Protein AF-X1VVW1-F1 (afdb_monomer)

Radius of gyration: 23.42 Å; Cα contacts (8 Å, |Δi|>4): 228; chains: 1; bounding box: 53×40×72 Å

Sequence (221 aa):
GLKLINDAFGHKEGDKMLKSCGNVLKNCCRAEDIVARWGGDEFSILLPRTDEEVVLEIVSRIRKISSRTSGGKIPLSIAIGASTKSKSHQDFAKIIKKAEDDMYRHKLIEAKSIISSIISSLEKTLFEKSIKTEKHTARIKEMALKLGKSIKLSQNEIDELSLLATIHDIGKVAILDVILDKKENLGKKEWDIIKRHPEIGYRIAVSSKQLSSIAEYILTV

Secondary structure (DSSP, 8-state):
-HHHHHHHH-HHHHHHHHHHHHHHHHHTS-TTSEEEEEETTEEEEE-TT--HHHHHHHHHHHHHHHHH-BSSSSB-----------STTS-HHHHHHHHHHHHHHHHHHHHHHHHHHHHHHHHHHHHHHSS--HHHHHHHHHHHHHHHHHTT--HHHHHHHHHHHHHTTGGGGGS-HHHHT-SSPPPHHHHHHHTTHHHHHHHHHHTSTTTHHHHHHHTT-

pLDDT: mean 81.23, std 11.72, range [51.94, 97.12]

Solvent-accessible surface area (backbone atoms only — not comparable to full-atom values): 12420 Å² total; per-residue (Å²): 115,51,66,62,40,26,75,73,66,33,60,73,47,31,51,42,30,51,51,44,49,52,50,52,55,52,75,57,48,60,91,87,37,47,76,45,74,78,48,99,90,43,69,46,75,49,63,75,99,54,56,62,69,62,50,51,52,40,53,52,51,42,54,60,49,32,66,72,34,60,28,62,101,48,68,35,82,78,75,68,44,68,61,67,85,89,54,89,88,59,59,64,68,59,42,53,49,47,12,52,52,43,15,50,51,48,46,51,51,54,53,51,51,53,51,51,52,52,50,54,50,51,50,49,52,40,43,76,58,36,97,53,48,75,69,51,47,52,46,46,27,53,51,43,46,53,48,30,58,74,73,64,51,52,72,67,55,36,52,48,48,36,50,39,44,69,48,41,66,54,16,52,74,77,54,57,51,80,67,70,68,50,89,59,86,74,51,73,71,55,47,59,56,60,72,43,21,23,60,46,21,22,56,59,25,54,76,31,90,85,36,40,88,48,15,72,61,19,61,78,101

InterPro domains:
  IPR000160 GGDEF domain [PF00990] (2-108)
  IPR000160 GGDEF domain [PS50887] (1-120)
  IPR000160 GGDEF domain [SM00267] (1-117)
  IPR000160 GGDEF domain [TIGR00254] (3-108)
  IPR000160 GGDEF domain [cd01949] (1-107)
  IPR003607 HD/PDEase domain [cd00077] (133-205)
  IPR006674 HD domain [PF01966] (135-215)
  IPR029787 Nucleotide cyclase [SSF55073] (2-107)
  IPR037522 HD-GYP domain [PS51832] (111-221)
  IPR043128 Reverse transcriptase/Diguanylate cyclase domain [G3DSA:3.30.70.270] (1-111)
  IPR050469 Diguanylate cyclase Dgc-like, bacteria [PTHR45138] (2-107)

Mean predicted aligned error: 12.96 Å

Nearest PDB structures (foldseek):
  4wxw-assembly1_A  TM=8.739E-01  e=3.119E-04  Pseudomonas aeruginosa PAO1
  4me4-assembly1_B  TM=7.131E-01  e=4.040E-05  Persephonella marina EX-H1
  5llx-assembly1_B  TM=8.853E-01  e=5.268E-04  Idiomarina sp. A28L
  5llx-assembly1_A  TM=8.850E-01  e=9.881E-04  Idiomarina sp. A28L
  6et7-assembly1_B  TM=8.615E-01  e=1.426E-03  Idiomarina sp. A28L

Organism: NCBI:txid412755

Foldseek 3Di:
DLVVCCVPPNVVLSVLLLVLLQVLLVVLDDPPKDWDAPDDSDIDIDDPPDDPVVVVVSVVSSQVVQQVDDSDPRGGDDQWFAFDDPDPPDDPVVRVVRRVVRSVVSVVVVLVVVVVVVLVVLLVLCCVLAPDDPVNLVVQLVVQLVVCVVVVHDPVVNVLSSVCSSQLQSLCSPQDSCLRVDPDDHDPVSVVRSLCSLVSSLVVQCVDPVSVVCSVVSNVD

Structure (mmCIF, N/CA/C/O backbone):
data_AF-X1VVW1-F1
#
_entry.id   AF-X1VVW1-F1
#
loop_
_atom_site.group_PDB
_atom_site.id
_atom_site.type_symbol
_atom_site.label_atom_id
_atom_site.label_alt_id
_atom_site.label_comp_id
_atom_site.label_asym_id
_atom_site.label_entity_id
_atom_site.label_seq_id
_atom_site.pdbx_PDB_ins_code
_atom_site.Cartn_x
_atom_site.Cartn_y
_atom_site.Cartn_z
_atom_site.occupancy
_atom_site.B_iso_or_equiv
_atom_site.auth_seq_id
_atom_site.auth_comp_id
_atom_site.auth_asym_id
_atom_site.auth_atom_id
_atom_site.pdbx_PDB_model_num
ATOM 1 N N . GLY A 1 1 ? 3.845 9.354 -1.880 1.00 69.19 1 GLY A N 1
ATOM 2 C CA . GLY A 1 1 ? 4.461 9.674 -0.572 1.00 69.19 1 GLY A CA 1
ATOM 3 C C . GLY A 1 1 ? 5.018 11.084 -0.534 1.00 69.19 1 GLY A C 1
ATOM 4 O O . GLY A 1 1 ? 4.932 11.738 0.497 1.00 69.19 1 GLY A O 1
ATOM 5 N N . LEU A 1 2 ? 5.541 11.574 -1.661 1.00 79.56 2 LEU A N 1
ATOM 6 C CA . LEU A 1 2 ? 6.247 12.852 -1.750 1.00 79.56 2 LEU A CA 1
ATOM 7 C C . LEU A 1 2 ? 5.442 14.068 -1.272 1.00 79.56 2 LEU A C 1
ATOM 9 O O . LEU A 1 2 ? 5.999 14.915 -0.584 1.00 79.56 2 LEU A O 1
ATOM 13 N N . LYS A 1 3 ? 4.139 14.145 -1.581 1.00 73.25 3 LYS A N 1
ATOM 14 C CA . LYS A 1 3 ? 3.288 15.261 -1.132 1.00 73.25 3 LYS A CA 1
ATOM 15 C C . LYS A 1 3 ? 3.268 15.400 0.396 1.00 73.25 3 LYS A C 1
ATOM 17 O O . LYS A 1 3 ? 3.518 16.483 0.895 1.00 73.25 3 LYS A O 1
ATOM 22 N N . LEU A 1 4 ? 3.081 14.298 1.129 1.00 71.12 4 LEU A N 1
ATOM 23 C CA . LEU A 1 4 ? 3.085 14.307 2.599 1.00 71.12 4 LEU A CA 1
ATOM 24 C C . LEU A 1 4 ? 4.424 14.790 3.168 1.00 71.12 4 LEU A C 1
ATOM 26 O O . LEU A 1 4 ? 4.444 15.533 4.141 1.00 71.12 4 LEU A O 1
ATOM 30 N N . ILE A 1 5 ? 5.540 14.388 2.553 1.00 73.88 5 ILE A N 1
ATOM 31 C CA . ILE A 1 5 ? 6.878 14.837 2.960 1.00 73.88 5 ILE A CA 1
ATOM 32 C C . ILE A 1 5 ? 7.059 16.331 2.686 1.00 73.88 5 ILE A C 1
ATOM 34 O O . ILE A 1 5 ? 7.570 17.042 3.546 1.00 73.88 5 ILE A O 1
ATOM 38 N N . ASN A 1 6 ? 6.615 16.814 1.524 1.00 76.81 6 ASN A N 1
ATOM 39 C CA . ASN A 1 6 ? 6.672 18.234 1.185 1.00 76.81 6 ASN A CA 1
ATOM 40 C C . ASN A 1 6 ? 5.822 19.074 2.141 1.00 76.81 6 ASN A C 1
ATOM 42 O O . ASN A 1 6 ? 6.293 20.104 2.613 1.00 76.81 6 ASN A O 1
ATOM 46 N N . ASP A 1 7 ? 4.613 18.613 2.454 1.00 68.62 7 ASP A N 1
ATOM 47 C CA . ASP A 1 7 ? 3.686 19.318 3.337 1.00 68.62 7 ASP A CA 1
ATOM 48 C C . ASP A 1 7 ? 4.205 19.333 4.792 1.00 68.62 7 ASP A C 1
ATOM 50 O O . ASP A 1 7 ? 4.061 20.335 5.487 1.00 68.62 7 ASP A O 1
ATOM 54 N N . ALA A 1 8 ? 4.852 18.252 5.252 1.00 69.25 8 ALA A N 1
ATOM 55 C CA . ALA A 1 8 ? 5.335 18.120 6.632 1.00 69.25 8 ALA A CA 1
ATOM 56 C C . ALA A 1 8 ? 6.743 18.693 6.881 1.00 69.25 8 ALA A C 1
ATOM 58 O O . ALA A 1 8 ? 7.021 19.204 7.965 1.00 69.25 8 ALA A O 1
ATOM 59 N N . PHE A 1 9 ? 7.654 18.584 5.910 1.00 75.81 9 PHE A N 1
ATOM 60 C CA . PHE A 1 9 ? 9.077 18.914 6.079 1.00 75.81 9 PHE A CA 1
ATOM 61 C C . PHE A 1 9 ? 9.619 19.883 5.018 1.00 75.81 9 PHE A C 1
ATOM 63 O O . PHE A 1 9 ? 10.797 20.248 5.052 1.00 75.81 9 PHE A O 1
ATOM 70 N N . GLY A 1 10 ? 8.768 20.327 4.094 1.00 82.00 10 GLY A N 1
ATOM 71 C CA . GLY A 1 10 ? 9.118 21.242 3.016 1.00 82.00 10 GLY A CA 1
ATOM 72 C C . GLY A 1 10 ? 9.725 20.551 1.792 1.00 82.00 10 GLY A C 1
ATOM 73 O O . GLY A 1 10 ? 10.291 19.458 1.854 1.00 82.00 10 GLY A O 1
ATOM 74 N N . HIS A 1 11 ? 9.665 21.245 0.654 1.00 88.25 11 HIS A N 1
ATOM 75 C CA . HIS A 1 11 ? 10.130 20.736 -0.643 1.00 88.25 11 HIS A CA 1
ATOM 76 C C . HIS A 1 11 ? 11.604 20.309 -0.665 1.00 88.25 11 HIS A C 1
ATOM 78 O O . HIS A 1 11 ? 11.955 19.358 -1.357 1.00 88.25 11 HIS A O 1
ATOM 84 N N . LYS A 1 12 ? 12.469 20.948 0.136 1.00 86.31 12 LYS A N 1
ATOM 85 C CA . LYS A 1 12 ? 13.891 20.576 0.232 1.00 86.31 12 LYS A CA 1
ATOM 86 C C . LYS A 1 12 ? 14.088 19.136 0.715 1.00 86.31 12 LYS A C 1
ATOM 88 O O . LYS A 1 12 ? 15.009 18.465 0.254 1.00 86.31 12 LYS A O 1
ATOM 93 N N . GLU A 1 13 ? 13.252 18.660 1.638 1.00 83.00 13 GLU A N 1
ATOM 94 C CA . GLU A 1 13 ? 13.320 17.276 2.118 1.00 83.00 13 GLU A CA 1
ATOM 95 C C . GLU A 1 13 ? 12.716 16.301 1.102 1.00 83.00 13 GLU A C 1
ATOM 97 O O . GLU A 1 13 ? 13.271 15.223 0.888 1.00 83.00 13 GLU A O 1
ATOM 102 N N . GLY A 1 14 ? 11.658 16.702 0.390 1.00 85.81 14 GLY A N 1
ATOM 103 C CA . GLY A 1 14 ? 11.150 15.932 -0.748 1.00 85.81 14 GLY A CA 1
ATOM 104 C C . GLY A 1 14 ? 12.200 15.729 -1.842 1.00 85.81 14 GLY A C 1
ATOM 105 O O . GLY A 1 14 ? 12.381 14.613 -2.329 1.00 85.81 14 GLY A O 1
ATOM 106 N N . ASP A 1 15 ? 12.962 16.773 -2.172 1.00 91.12 15 ASP A N 1
ATOM 107 C CA . ASP A 1 15 ? 14.052 16.696 -3.148 1.00 91.12 15 ASP A CA 1
ATOM 108 C C . ASP A 1 15 ? 15.172 15.752 -2.698 1.00 91.12 15 ASP A C 1
ATOM 110 O O . ASP A 1 15 ? 15.710 14.996 -3.511 1.00 91.12 15 ASP A O 1
ATOM 114 N N . LYS A 1 16 ? 15.524 15.761 -1.405 1.00 88.62 16 LYS A N 1
ATOM 115 C CA . LYS A 1 16 ? 16.491 14.803 -0.842 1.00 88.62 16 LYS A CA 1
ATOM 116 C C . LYS A 1 16 ? 15.985 13.371 -0.973 1.00 88.62 16 LYS A C 1
ATOM 118 O O . LYS A 1 16 ? 16.734 12.518 -1.443 1.00 88.62 16 LYS A O 1
ATOM 123 N N . MET A 1 17 ? 14.716 13.123 -0.647 1.00 87.88 17 MET A N 1
ATOM 124 C CA . MET A 1 17 ? 14.103 11.801 -0.788 1.00 87.88 17 MET A CA 1
ATOM 125 C C . MET A 1 17 ? 14.153 11.309 -2.242 1.00 87.88 17 MET A C 1
ATOM 127 O O . MET A 1 17 ? 14.531 10.165 -2.495 1.00 87.88 17 MET A O 1
ATOM 131 N N . LEU A 1 18 ? 13.822 12.176 -3.205 1.00 92.50 18 LEU A N 1
ATOM 132 C CA . LEU A 1 18 ? 13.853 11.851 -4.634 1.00 92.50 18 LEU A CA 1
ATOM 133 C C . LEU A 1 18 ? 15.269 11.558 -5.136 1.00 92.50 18 LEU A C 1
ATOM 135 O O . LEU A 1 18 ? 15.460 10.602 -5.887 1.00 92.50 18 LEU A O 1
ATOM 139 N N . LYS A 1 19 ? 16.265 12.342 -4.705 1.00 92.88 19 LYS A N 1
ATOM 140 C CA . LYS A 1 19 ? 17.680 12.098 -5.026 1.00 92.88 19 LYS A CA 1
ATOM 141 C C . LYS A 1 19 ? 18.161 10.771 -4.450 1.00 92.88 19 LYS A C 1
ATOM 143 O O . LYS A 1 19 ? 18.797 10.000 -5.163 1.00 92.88 19 LYS A O 1
ATOM 148 N N . SER A 1 20 ? 17.821 10.476 -3.196 1.00 91.62 20 SER A N 1
ATOM 149 C CA . SER A 1 20 ? 18.145 9.193 -2.571 1.00 91.62 20 SER A CA 1
ATOM 150 C C . SER A 1 20 ? 17.494 8.030 -3.315 1.00 91.62 20 SER A C 1
ATOM 152 O O . SER A 1 20 ? 18.176 7.053 -3.604 1.00 91.62 20 SER A O 1
ATOM 154 N N . CYS A 1 21 ? 16.221 8.157 -3.704 1.00 93.19 21 CYS A N 1
ATOM 155 C CA . CYS A 1 21 ? 15.543 7.162 -4.533 1.00 93.19 21 CYS A CA 1
ATOM 156 C C . CYS A 1 21 ? 16.281 6.939 -5.858 1.00 93.19 21 CYS A C 1
ATOM 158 O O . CYS A 1 21 ? 16.697 5.819 -6.141 1.00 93.19 21 CYS A O 1
ATOM 160 N N . GLY A 1 22 ? 16.548 8.006 -6.618 1.00 94.56 22 GLY A N 1
ATOM 161 C CA . GLY A 1 22 ? 17.272 7.913 -7.888 1.00 94.56 22 GLY A CA 1
ATOM 162 C C . GLY A 1 22 ? 18.651 7.258 -7.748 1.00 94.56 22 GLY A C 1
ATOM 163 O O . GLY A 1 22 ? 19.008 6.408 -8.561 1.00 94.56 22 GLY A O 1
ATOM 164 N N . ASN A 1 23 ? 19.397 7.585 -6.689 1.00 93.94 23 ASN A N 1
ATOM 165 C CA . ASN A 1 23 ? 20.694 6.970 -6.400 1.00 93.94 23 ASN A CA 1
ATOM 166 C C . ASN A 1 23 ? 20.573 5.475 -6.080 1.00 93.94 23 ASN A C 1
ATOM 168 O O . ASN A 1 23 ? 21.365 4.682 -6.582 1.00 93.94 23 ASN A O 1
ATOM 172 N N . VAL A 1 24 ? 19.580 5.078 -5.276 1.00 94.12 24 VAL A N 1
ATOM 173 C CA . VAL A 1 24 ? 19.318 3.663 -4.975 1.00 94.12 24 VAL A CA 1
ATOM 174 C C . VAL A 1 24 ? 19.010 2.901 -6.259 1.00 94.12 24 VAL A C 1
ATOM 176 O O . VAL A 1 24 ? 19.644 1.879 -6.511 1.00 94.12 24 VAL A O 1
ATOM 179 N N . LEU A 1 25 ? 18.096 3.410 -7.092 1.00 95.81 25 LEU A N 1
ATOM 180 C CA . LEU A 1 25 ? 17.727 2.752 -8.346 1.00 95.81 25 LEU A CA 1
ATOM 181 C C . LEU A 1 25 ? 18.934 2.632 -9.283 1.00 95.81 25 LEU A C 1
ATOM 183 O O . LEU A 1 25 ? 19.212 1.542 -9.774 1.00 95.81 25 LEU A O 1
ATOM 187 N N . LYS A 1 26 ? 19.704 3.713 -9.459 1.00 95.31 26 LYS A N 1
ATOM 188 C CA . LYS A 1 26 ? 20.898 3.726 -10.314 1.00 95.31 26 LYS A CA 1
ATOM 189 C C . LYS A 1 26 ? 21.965 2.733 -9.847 1.00 95.31 26 LYS A C 1
ATOM 191 O O . LYS A 1 26 ? 22.502 2.000 -10.664 1.00 95.31 26 LYS A O 1
ATOM 196 N N . ASN A 1 27 ? 22.231 2.658 -8.543 1.00 94.44 27 ASN A N 1
ATOM 197 C CA . ASN A 1 27 ? 23.214 1.724 -7.979 1.00 94.44 27 ASN A CA 1
ATOM 198 C C . ASN A 1 27 ? 22.758 0.256 -8.042 1.00 94.44 27 ASN A C 1
ATOM 200 O O . ASN A 1 27 ? 23.576 -0.654 -7.920 1.00 94.44 27 ASN A O 1
ATOM 204 N N . CYS A 1 28 ? 21.455 0.015 -8.205 1.00 94.94 28 CYS A N 1
ATOM 205 C CA . CYS A 1 28 ? 20.886 -1.319 -8.382 1.00 94.94 28 CYS A CA 1
ATOM 206 C C . CYS A 1 28 ?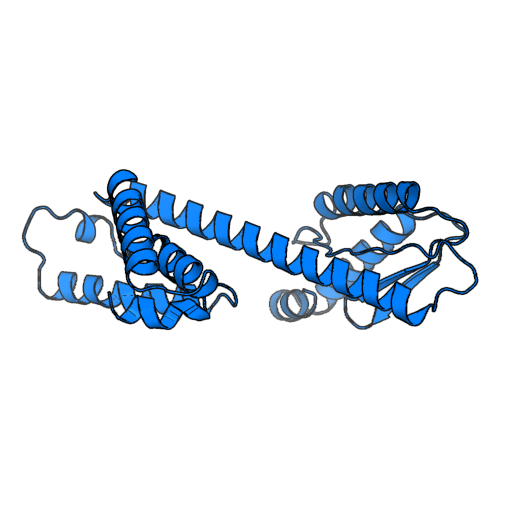 20.798 -1.751 -9.849 1.00 94.94 28 CYS A C 1
ATOM 208 O O . CYS A 1 28 ? 20.332 -2.862 -10.096 1.00 94.94 28 CYS A O 1
ATOM 210 N N . CYS A 1 29 ? 21.197 -0.912 -10.802 1.00 94.94 29 CYS A N 1
ATOM 211 C CA . CYS A 1 29 ? 21.112 -1.198 -12.231 1.00 94.94 29 CYS A CA 1
ATOM 212 C C . CYS A 1 29 ? 22.509 -1.203 -12.868 1.00 94.94 29 CYS A C 1
ATOM 214 O O . CYS A 1 29 ? 23.475 -0.696 -12.294 1.00 94.94 29 CYS A O 1
ATOM 216 N N . ARG A 1 30 ? 22.624 -1.826 -14.040 1.00 94.94 30 ARG A N 1
ATOM 217 C CA . ARG A 1 30 ? 23.838 -1.851 -14.861 1.00 94.94 30 ARG A CA 1
ATOM 218 C C . ARG A 1 30 ? 23.969 -0.551 -15.658 1.00 94.94 30 ARG A C 1
ATOM 220 O O . ARG A 1 30 ? 23.065 0.281 -15.668 1.00 94.94 30 ARG A O 1
ATOM 227 N N . ALA A 1 31 ? 25.105 -0.358 -16.325 1.00 91.19 31 ALA A N 1
ATOM 228 C CA . ALA A 1 31 ? 25.361 0.864 -17.090 1.00 91.19 31 ALA A CA 1
ATOM 229 C C . ALA A 1 31 ? 24.469 0.980 -18.340 1.00 91.19 31 ALA A C 1
ATOM 231 O O . ALA A 1 31 ? 24.150 2.087 -18.766 1.00 91.19 31 ALA A O 1
ATOM 232 N N . GLU A 1 32 ? 24.074 -0.155 -18.917 1.00 93.94 32 GLU A N 1
ATOM 233 C CA . GLU A 1 32 ? 23.194 -0.263 -20.082 1.00 93.94 32 GLU A CA 1
ATOM 234 C C . GLU A 1 32 ? 21.695 -0.149 -19.755 1.00 93.94 32 GLU A C 1
ATOM 236 O O . GLU A 1 32 ? 20.877 0.004 -20.666 1.00 93.94 32 GLU A O 1
ATOM 241 N N . ASP A 1 33 ? 21.337 -0.219 -18.472 1.00 96.12 33 ASP A N 1
ATOM 242 C CA . ASP A 1 33 ? 19.961 -0.102 -18.005 1.00 96.12 33 ASP A CA 1
ATOM 243 C C . ASP A 1 33 ? 19.524 1.366 -17.976 1.00 96.12 33 ASP A C 1
ATOM 245 O O . ASP A 1 33 ? 20.295 2.275 -17.660 1.00 96.12 33 ASP A O 1
ATOM 249 N N . ILE A 1 34 ? 18.245 1.611 -18.261 1.00 96.25 34 ILE A N 1
ATOM 250 C CA . ILE A 1 34 ? 17.698 2.967 -18.305 1.00 96.25 34 ILE A CA 1
AT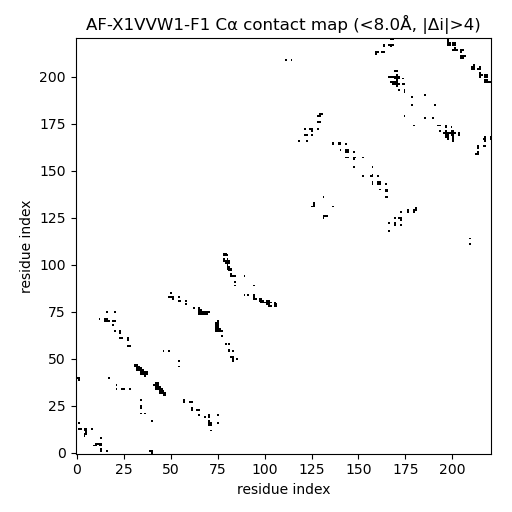OM 251 C C . ILE A 1 34 ? 16.846 3.190 -17.065 1.00 96.25 34 ILE A C 1
ATOM 253 O O . ILE A 1 34 ? 15.761 2.629 -16.938 1.00 96.25 34 ILE A O 1
ATOM 257 N N . VAL A 1 35 ? 17.323 4.056 -16.174 1.00 97.12 35 VAL A N 1
ATOM 258 C CA . VAL A 1 35 ? 16.576 4.532 -15.004 1.00 97.12 35 VAL A CA 1
ATOM 259 C C . VAL A 1 35 ? 16.065 5.939 -15.292 1.00 97.12 35 VAL A C 1
ATOM 261 O O . VAL A 1 35 ? 16.856 6.861 -15.494 1.00 97.12 35 VAL A O 1
ATOM 264 N N . ALA A 1 36 ? 14.747 6.119 -15.287 1.00 96.19 36 ALA A N 1
ATOM 265 C CA . ALA A 1 36 ? 14.097 7.394 -15.563 1.00 96.19 36 ALA A CA 1
ATOM 266 C C . ALA A 1 36 ? 13.139 7.786 -14.433 1.00 96.19 36 ALA A C 1
ATOM 268 O O . ALA A 1 36 ? 12.488 6.939 -13.823 1.00 96.19 36 ALA A O 1
ATOM 269 N N . ARG A 1 37 ? 13.021 9.091 -14.175 1.00 96.12 37 ARG A N 1
ATOM 270 C CA . ARG A 1 37 ? 11.925 9.647 -13.374 1.00 96.12 37 ARG A CA 1
ATOM 271 C C . ARG A 1 37 ? 10.800 10.013 -14.332 1.00 96.12 37 ARG A C 1
ATOM 273 O O . ARG A 1 37 ? 10.973 10.922 -15.139 1.00 96.12 37 ARG A O 1
ATOM 280 N N . TRP A 1 38 ? 9.683 9.301 -14.246 1.00 90.94 38 TRP A N 1
ATOM 281 C CA . TRP A 1 38 ? 8.556 9.475 -15.161 1.00 90.94 38 TRP A CA 1
ATOM 282 C C . TRP A 1 38 ? 7.756 10.743 -14.839 1.00 90.94 38 TRP A C 1
ATOM 284 O O . TRP A 1 38 ? 7.389 11.503 -15.729 1.00 90.94 38 TRP A O 1
ATOM 294 N N . GLY A 1 39 ? 7.563 11.032 -13.551 1.00 89.50 39 GLY A N 1
ATOM 295 C CA . GLY A 1 39 ? 6.875 12.234 -13.086 1.00 89.50 39 GLY A CA 1
ATOM 296 C C . GLY A 1 39 ? 6.662 12.194 -11.578 1.00 89.50 39 GLY A C 1
ATOM 297 O O . GLY A 1 39 ? 6.640 11.122 -10.994 1.00 89.50 39 GLY A O 1
ATOM 298 N N . GLY A 1 40 ? 6.544 13.346 -10.908 1.00 90.69 40 GLY A N 1
ATOM 299 C CA . GLY A 1 40 ? 6.239 13.377 -9.468 1.00 90.69 40 GLY A CA 1
ATOM 300 C C . GLY A 1 40 ? 7.179 12.496 -8.628 1.00 90.69 40 GLY A C 1
ATOM 301 O O . GLY A 1 40 ? 8.384 12.751 -8.592 1.00 90.69 40 GLY A O 1
ATOM 302 N N . ASP A 1 41 ? 6.639 11.479 -7.955 1.00 91.00 41 ASP A N 1
ATOM 303 C CA . ASP A 1 41 ? 7.385 10.450 -7.212 1.00 91.00 41 ASP A CA 1
ATOM 304 C C . ASP A 1 41 ? 7.496 9.090 -7.927 1.00 91.00 41 ASP A C 1
ATOM 306 O O . ASP A 1 41 ? 7.847 8.091 -7.303 1.00 91.00 41 ASP A O 1
ATOM 310 N N . GLU A 1 42 ? 7.249 9.062 -9.235 1.00 93.50 42 GLU A N 1
ATOM 311 C CA . GLU A 1 42 ? 7.240 7.873 -10.085 1.00 93.50 42 GLU A CA 1
ATOM 312 C C . GLU A 1 42 ? 8.557 7.715 -10.853 1.00 93.50 42 GLU A C 1
ATOM 314 O O . GLU A 1 42 ? 9.098 8.659 -11.444 1.00 93.50 42 GLU A O 1
ATOM 319 N N . PHE A 1 43 ? 9.059 6.482 -10.865 1.00 95.94 43 PHE A N 1
ATOM 320 C CA . PHE A 1 43 ? 10.278 6.083 -11.557 1.00 95.94 43 PHE A CA 1
ATOM 321 C C . PHE A 1 43 ? 10.009 4.844 -12.407 1.00 95.94 43 PHE A C 1
ATOM 323 O O . PHE A 1 43 ? 9.194 3.996 -12.047 1.00 95.94 43 PHE A O 1
ATOM 330 N N . SER A 1 44 ? 10.734 4.726 -13.513 1.00 96.06 44 SER A N 1
ATOM 331 C CA . SER A 1 44 ? 10.678 3.583 -14.418 1.00 96.06 44 SER A CA 1
ATOM 332 C C . SER A 1 44 ? 12.087 3.074 -14.682 1.00 96.06 44 SER A C 1
ATOM 334 O O . SER A 1 44 ? 13.027 3.862 -14.809 1.00 96.06 44 SER A O 1
ATOM 336 N N . ILE A 1 45 ? 12.226 1.753 -14.768 1.00 97.12 45 ILE A N 1
ATOM 337 C CA . ILE A 1 45 ? 13.484 1.093 -15.108 1.00 97.12 45 ILE A CA 1
ATOM 338 C C . ILE A 1 45 ? 13.224 0.202 -16.316 1.00 97.12 45 ILE A C 1
ATOM 340 O O . ILE A 1 45 ? 12.355 -0.668 -16.267 1.00 97.12 45 ILE A O 1
ATOM 344 N N . LEU A 1 46 ? 13.968 0.425 -17.394 1.00 96.38 46 LEU A N 1
ATOM 345 C CA . LEU A 1 46 ? 13.998 -0.465 -18.546 1.00 96.38 46 LEU A CA 1
ATOM 346 C C . LEU A 1 46 ? 15.301 -1.260 -18.502 1.00 96.38 46 LEU A C 1
ATOM 348 O O . LEU A 1 46 ? 16.378 -0.670 -18.458 1.00 96.38 46 LEU A O 1
ATOM 352 N N . LEU A 1 47 ? 15.169 -2.586 -18.526 1.00 96.56 47 LEU A N 1
ATOM 353 C CA . LEU A 1 47 ? 16.262 -3.551 -18.420 1.00 96.56 47 LEU A CA 1
ATOM 354 C C . LEU A 1 47 ? 16.388 -4.308 -19.754 1.00 96.56 47 LEU A C 1
ATOM 356 O O . LEU A 1 47 ? 15.680 -5.299 -19.973 1.00 96.56 47 LEU A O 1
ATOM 360 N N . PRO A 1 48 ? 17.203 -3.830 -20.713 1.00 94.31 48 PRO A N 1
ATOM 361 C CA . PRO A 1 48 ? 17.366 -4.503 -21.995 1.00 94.31 48 PRO A CA 1
ATOM 362 C C . PRO A 1 48 ? 17.955 -5.904 -21.809 1.00 94.31 48 PRO A C 1
ATOM 364 O O . PRO A 1 48 ? 18.800 -6.121 -20.947 1.00 94.31 48 PRO A O 1
ATOM 367 N N . ARG A 1 49 ? 17.547 -6.859 -22.656 1.00 93.75 49 ARG A N 1
ATOM 368 C CA . ARG A 1 49 ? 18.115 -8.227 -22.694 1.00 93.75 49 ARG A CA 1
ATOM 369 C C . ARG A 1 49 ? 18.159 -8.915 -21.319 1.00 93.75 49 ARG A C 1
ATOM 371 O O . ARG A 1 49 ? 19.104 -9.637 -21.018 1.00 93.75 49 ARG A O 1
ATOM 378 N N . THR A 1 50 ? 17.144 -8.668 -20.500 1.00 94.75 50 THR A N 1
ATOM 379 C CA . THR A 1 50 ? 17.047 -9.190 -19.137 1.00 94.75 50 THR A CA 1
ATOM 380 C C . THR A 1 50 ? 15.812 -10.080 -19.030 1.00 94.75 50 THR A C 1
ATOM 382 O O . THR A 1 50 ? 14.739 -9.719 -19.520 1.00 94.75 50 THR A O 1
ATOM 385 N N . ASP A 1 51 ? 15.977 -11.261 -18.441 1.00 93.94 51 ASP A N 1
ATOM 386 C CA . ASP A 1 51 ? 14.894 -12.211 -18.195 1.00 93.94 51 ASP A CA 1
ATOM 387 C C . ASP A 1 51 ? 14.164 -11.924 -16.872 1.00 93.94 51 ASP A C 1
ATOM 389 O O . ASP A 1 51 ? 14.493 -11.005 -16.125 1.00 93.94 51 ASP A O 1
ATOM 393 N N . GLU A 1 52 ? 13.107 -12.685 -16.603 1.00 93.19 52 GLU A N 1
ATOM 394 C CA . GLU A 1 52 ? 12.272 -12.499 -15.416 1.00 93.19 52 GLU A CA 1
ATOM 395 C C . GLU A 1 52 ? 13.002 -12.822 -14.103 1.00 93.19 52 GLU A C 1
ATOM 397 O O . GLU A 1 52 ? 12.786 -12.128 -13.111 1.00 93.19 52 GLU A O 1
ATOM 402 N N . GLU A 1 53 ? 13.903 -13.805 -14.091 1.00 93.31 53 GLU A N 1
ATOM 403 C CA . GLU A 1 53 ? 14.654 -14.184 -12.888 1.00 93.31 53 GLU A CA 1
ATOM 404 C C . GLU A 1 53 ? 15.576 -13.046 -12.440 1.00 93.31 53 GLU A C 1
ATOM 406 O O . GLU A 1 53 ? 15.511 -12.599 -11.291 1.00 93.31 53 GLU A O 1
ATOM 411 N N . VAL A 1 54 ? 16.348 -12.481 -13.372 1.00 93.69 54 VAL A N 1
ATOM 412 C CA . VAL A 1 54 ? 17.238 -11.349 -13.088 1.00 93.69 54 VAL A CA 1
ATOM 413 C C . VAL A 1 54 ? 16.441 -10.096 -12.707 1.00 93.69 54 VAL A C 1
ATOM 415 O O . VAL A 1 54 ? 16.857 -9.335 -11.829 1.00 93.69 54 VAL A O 1
ATOM 418 N N . VAL A 1 55 ? 15.266 -9.877 -13.310 1.00 94.62 55 VAL A N 1
ATOM 419 C CA . VAL A 1 55 ? 14.360 -8.786 -12.908 1.00 94.62 55 VAL A CA 1
ATOM 420 C C . VAL A 1 55 ? 13.956 -8.929 -11.437 1.00 94.62 55 VAL A C 1
ATOM 422 O O . VAL A 1 55 ? 14.027 -7.951 -10.688 1.00 94.62 55 VAL A O 1
ATOM 425 N N . LEU A 1 56 ? 13.574 -10.129 -10.991 1.00 92.50 56 LEU A N 1
ATOM 426 C CA . LEU A 1 56 ? 13.188 -10.378 -9.598 1.00 92.50 56 LEU A CA 1
ATOM 427 C C . LEU A 1 56 ? 14.356 -10.164 -8.625 1.00 92.50 56 LEU A C 1
ATOM 429 O O . LEU A 1 56 ? 14.159 -9.591 -7.547 1.00 92.50 56 LEU A O 1
ATOM 433 N N . GLU A 1 57 ? 15.578 -10.544 -9.005 1.00 94.25 57 GLU A N 1
ATOM 434 C CA . GLU A 1 57 ? 16.784 -10.261 -8.218 1.00 94.25 57 GLU A CA 1
ATOM 435 C C . GLU A 1 57 ? 17.031 -8.756 -8.059 1.00 94.25 57 GLU A C 1
ATOM 437 O O . GLU A 1 57 ? 17.293 -8.276 -6.949 1.00 94.25 57 GLU A O 1
ATOM 442 N N . ILE A 1 58 ? 16.899 -7.989 -9.147 1.00 94.94 58 ILE A N 1
ATOM 443 C CA . ILE A 1 58 ? 17.042 -6.528 -9.127 1.00 94.94 58 ILE A CA 1
ATOM 444 C C . ILE A 1 58 ? 15.973 -5.904 -8.225 1.00 94.94 58 ILE A C 1
ATOM 446 O O . ILE A 1 58 ? 16.305 -5.081 -7.369 1.00 94.94 58 ILE A O 1
ATOM 450 N N . VAL A 1 59 ? 14.710 -6.326 -8.346 1.00 93.44 59 VAL A N 1
ATOM 451 C CA . VAL A 1 59 ? 13.610 -5.849 -7.489 1.00 93.44 59 VAL A CA 1
ATOM 452 C C . VAL A 1 59 ? 13.891 -6.148 -6.013 1.00 93.44 59 VAL A C 1
ATOM 454 O O . VAL A 1 59 ? 13.754 -5.261 -5.165 1.00 93.44 59 VAL A O 1
ATOM 457 N N . SER A 1 60 ? 14.330 -7.368 -5.692 1.00 91.38 60 SER A N 1
ATOM 458 C CA . SER A 1 60 ? 14.692 -7.773 -4.327 1.00 91.38 60 SER A CA 1
ATOM 459 C C . SER A 1 60 ? 15.836 -6.921 -3.765 1.00 91.38 60 SER A C 1
ATOM 461 O O . SER A 1 60 ? 15.762 -6.411 -2.640 1.00 91.38 60 SER A O 1
ATOM 463 N N . ARG A 1 61 ? 16.868 -6.674 -4.581 1.00 93.75 61 ARG A N 1
ATOM 464 C CA . ARG A 1 61 ? 17.990 -5.797 -4.234 1.00 93.75 61 ARG A CA 1
ATOM 465 C C . ARG A 1 61 ? 17.532 -4.366 -3.954 1.00 93.75 61 ARG A C 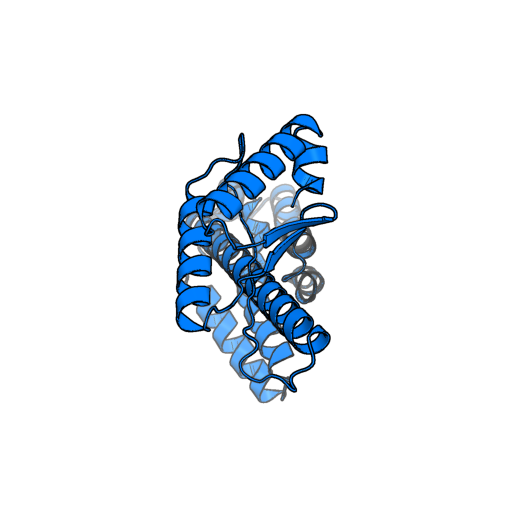1
ATOM 467 O O . ARG A 1 61 ? 17.936 -3.810 -2.930 1.00 93.75 61 ARG A O 1
ATOM 474 N N . ILE A 1 62 ? 16.668 -3.795 -4.797 1.00 93.62 62 ILE A N 1
ATOM 475 C CA . ILE A 1 62 ? 16.128 -2.444 -4.590 1.00 93.62 62 ILE A CA 1
ATOM 476 C C . ILE A 1 62 ? 15.375 -2.377 -3.257 1.00 93.62 62 ILE A C 1
ATOM 478 O O . ILE A 1 62 ? 15.679 -1.500 -2.451 1.00 93.62 62 ILE A O 1
ATOM 482 N N . ARG A 1 63 ? 14.470 -3.326 -2.971 1.00 89.12 63 ARG A N 1
ATOM 483 C CA . ARG A 1 63 ? 13.710 -3.367 -1.701 1.00 89.12 63 ARG A CA 1
ATOM 484 C C . ARG A 1 63 ? 14.626 -3.445 -0.473 1.00 89.12 63 ARG A C 1
ATOM 486 O O . ARG A 1 63 ? 14.408 -2.769 0.538 1.00 89.12 63 ARG A O 1
ATOM 493 N N . LYS A 1 64 ? 15.685 -4.255 -0.550 1.00 88.56 64 LYS A N 1
ATOM 494 C CA . LYS A 1 64 ? 16.663 -4.409 0.537 1.00 88.56 64 LYS A CA 1
ATOM 495 C C . LYS A 1 64 ? 17.470 -3.134 0.785 1.00 88.56 64 LYS A C 1
ATOM 497 O O . LYS A 1 64 ? 17.771 -2.821 1.934 1.00 88.56 64 LYS A O 1
ATOM 502 N N . ILE A 1 65 ? 17.848 -2.412 -0.268 1.00 89.75 65 ILE A N 1
ATOM 503 C CA . ILE A 1 65 ? 18.631 -1.179 -0.132 1.00 89.75 65 ILE A CA 1
ATOM 504 C C . ILE A 1 65 ? 17.728 -0.017 0.283 1.00 89.75 65 ILE A C 1
ATOM 506 O O . ILE A 1 65 ? 18.103 0.736 1.179 1.00 89.75 65 ILE A O 1
ATOM 510 N N . SER A 1 66 ? 16.526 0.105 -0.288 1.00 87.62 66 SER A N 1
ATOM 511 C CA . SER A 1 66 ? 15.588 1.180 0.050 1.00 87.62 66 SER A CA 1
ATOM 512 C C . SER A 1 66 ? 15.188 1.140 1.526 1.00 87.62 66 SER A C 1
ATOM 514 O O . SER A 1 66 ? 15.294 2.155 2.203 1.00 87.62 66 SER A O 1
ATOM 516 N N . SER A 1 67 ? 14.863 -0.042 2.064 1.00 80.50 67 SER A N 1
ATOM 517 C CA . SER A 1 67 ? 14.513 -0.217 3.487 1.00 80.50 67 SER A CA 1
ATOM 518 C C . SER A 1 67 ? 15.622 0.192 4.465 1.00 80.50 67 SER A C 1
ATOM 520 O O . SER A 1 67 ? 15.332 0.565 5.599 1.00 80.50 67 SER A O 1
ATOM 522 N N . ARG A 1 68 ? 16.889 0.147 4.036 1.00 80.75 68 ARG A N 1
ATOM 523 C CA . ARG A 1 68 ? 18.060 0.565 4.830 1.00 80.75 68 ARG A CA 1
ATOM 524 C C . ARG A 1 68 ? 18.491 2.004 4.559 1.00 80.75 68 ARG A C 1
ATOM 526 O O . ARG A 1 68 ? 19.337 2.531 5.274 1.00 80.75 68 ARG A O 1
ATOM 533 N N . THR A 1 69 ? 17.950 2.621 3.514 1.00 77.75 69 THR A N 1
ATOM 534 C CA . THR A 1 69 ? 18.318 3.968 3.090 1.00 77.75 69 THR A CA 1
ATOM 535 C C . THR A 1 69 ? 17.357 4.965 3.714 1.00 77.75 69 THR A C 1
ATOM 537 O O . THR A 1 69 ? 16.182 5.043 3.355 1.00 77.75 69 THR A O 1
ATOM 540 N N . SER A 1 70 ? 17.863 5.781 4.631 1.00 65.56 70 SER A N 1
ATOM 541 C CA . SER A 1 70 ? 17.142 6.951 5.123 1.00 65.56 70 SER A CA 1
ATOM 542 C C . SER A 1 70 ? 17.176 8.025 4.035 1.00 65.56 70 SER A C 1
ATOM 544 O O . SER A 1 70 ? 18.236 8.560 3.716 1.00 65.56 70 SER A O 1
ATOM 546 N N . GLY A 1 71 ? 16.027 8.379 3.455 1.00 57.53 71 GLY A N 1
ATOM 547 C CA . GLY A 1 71 ? 15.922 9.478 2.482 1.00 57.53 71 GLY A CA 1
ATOM 548 C C . GLY A 1 71 ? 16.032 10.876 3.111 1.00 57.53 71 GLY A C 1
ATOM 549 O O . GLY A 1 71 ? 15.699 11.862 2.462 1.00 57.53 71 GLY A O 1
ATOM 550 N N . GLY A 1 72 ? 16.437 10.951 4.383 1.00 59.06 72 GLY A N 1
ATOM 551 C CA . GLY A 1 72 ? 16.292 12.090 5.284 1.00 59.06 72 GLY A CA 1
ATOM 552 C C . GLY A 1 72 ? 15.871 11.589 6.667 1.00 59.06 72 GLY A C 1
ATOM 553 O O . GLY A 1 72 ? 16.393 10.587 7.153 1.00 59.06 72 GLY A O 1
ATOM 554 N N . LYS A 1 73 ? 14.886 12.248 7.285 1.00 57.56 73 LYS A N 1
ATOM 555 C CA . LYS A 1 73 ? 14.327 11.856 8.596 1.00 57.56 73 LYS A CA 1
ATOM 556 C C . LYS A 1 73 ? 13.422 10.614 8.556 1.00 57.56 73 LYS A C 1
ATOM 558 O O . LYS A 1 73 ? 13.021 10.132 9.609 1.00 57.56 73 LYS A O 1
ATOM 563 N N . ILE A 1 74 ? 13.075 10.121 7.364 1.00 64.94 74 ILE A N 1
ATOM 564 C CA . ILE A 1 74 ? 12.127 9.017 7.156 1.00 64.94 74 ILE A CA 1
ATOM 565 C C . ILE A 1 74 ? 12.774 7.942 6.259 1.00 64.94 74 ILE A C 1
ATOM 567 O O . ILE A 1 74 ? 13.447 8.298 5.281 1.00 64.94 74 ILE A O 1
ATOM 571 N N . PRO A 1 75 ? 12.599 6.640 6.569 1.00 68.56 75 PRO A N 1
ATOM 572 C CA . PRO A 1 75 ? 13.059 5.543 5.717 1.00 68.56 75 PRO A CA 1
ATOM 573 C C . PRO A 1 75 ? 12.435 5.586 4.319 1.00 68.56 75 PRO A C 1
ATOM 575 O O . PRO A 1 75 ? 11.258 5.917 4.161 1.00 68.56 75 PRO A O 1
ATOM 578 N N . LEU A 1 76 ? 13.206 5.220 3.296 1.00 81.12 76 LEU A N 1
ATOM 579 C CA . LEU A 1 76 ? 12.710 5.178 1.927 1.00 81.12 76 LEU A CA 1
ATOM 580 C C . LEU A 1 76 ? 11.855 3.919 1.690 1.00 81.12 76 LEU A C 1
ATOM 582 O O . LEU A 1 76 ? 12.355 2.795 1.668 1.00 81.12 76 LEU A O 1
ATOM 586 N N . SER A 1 77 ? 10.557 4.115 1.455 1.00 79.94 77 SER A N 1
ATOM 587 C CA . SER A 1 77 ? 9.623 3.063 1.033 1.00 79.94 77 SER A CA 1
ATOM 588 C C . SER A 1 77 ? 9.269 3.245 -0.444 1.00 79.94 77 SER A C 1
ATOM 590 O O . SER A 1 77 ? 8.901 4.344 -0.865 1.00 79.94 77 SER A O 1
ATOM 592 N N . ILE A 1 78 ? 9.409 2.177 -1.235 1.00 87.69 78 ILE A N 1
ATOM 593 C CA . ILE A 1 78 ? 9.174 2.177 -2.684 1.00 87.69 78 ILE A CA 1
ATOM 594 C C . ILE A 1 78 ? 8.251 1.007 -3.022 1.00 87.69 78 ILE A C 1
ATOM 596 O O . ILE A 1 78 ? 8.609 -0.147 -2.796 1.00 87.69 78 ILE A O 1
ATOM 600 N N . ALA A 1 79 ? 7.093 1.302 -3.613 1.00 88.50 79 ALA A N 1
ATOM 601 C CA . ALA A 1 79 ? 6.259 0.284 -4.241 1.00 88.50 79 ALA A CA 1
ATOM 602 C C . ALA A 1 79 ? 6.827 -0.033 -5.630 1.00 88.50 79 ALA A C 1
ATOM 604 O O . ALA A 1 79 ? 7.055 0.879 -6.421 1.00 88.50 79 ALA A O 1
ATOM 605 N N . ILE A 1 80 ? 7.060 -1.313 -5.917 1.00 92.25 80 ILE A N 1
ATOM 606 C CA . ILE A 1 80 ? 7.690 -1.766 -7.165 1.00 92.25 80 ILE A CA 1
ATOM 607 C C . ILE A 1 80 ? 6.848 -2.887 -7.761 1.00 92.25 80 ILE A C 1
ATOM 609 O O . ILE A 1 80 ? 6.463 -3.818 -7.044 1.00 92.25 80 ILE A O 1
ATOM 613 N N . GLY A 1 81 ? 6.608 -2.797 -9.065 1.00 93.00 81 GLY A N 1
ATOM 614 C CA . GLY A 1 81 ? 6.071 -3.874 -9.884 1.00 93.00 81 GLY A CA 1
ATOM 615 C C . GLY A 1 81 ? 6.908 -4.054 -11.138 1.00 93.00 81 GLY A C 1
ATOM 616 O O . GLY A 1 81 ? 7.599 -3.125 -11.565 1.00 93.00 81 GLY A O 1
ATOM 617 N N . ALA A 1 82 ? 6.887 -5.260 -11.693 1.00 95.06 82 ALA A N 1
ATOM 618 C CA . ALA A 1 82 ? 7.743 -5.611 -12.816 1.00 95.06 82 ALA A CA 1
ATOM 619 C C . ALA A 1 82 ? 7.027 -6.493 -13.841 1.00 95.06 82 ALA A C 1
ATOM 621 O O . ALA A 1 82 ? 6.087 -7.224 -13.532 1.00 95.06 82 ALA A O 1
ATOM 622 N N . SER A 1 83 ? 7.481 -6.425 -15.091 1.00 95.25 83 SER A N 1
ATOM 623 C CA . SER A 1 83 ? 7.029 -7.321 -16.149 1.00 95.25 83 SER A CA 1
ATOM 624 C C . SER A 1 83 ? 8.104 -7.467 -17.221 1.00 95.25 83 SER A C 1
ATOM 626 O O . SER A 1 83 ? 8.746 -6.490 -17.599 1.00 95.25 83 SER A O 1
ATOM 628 N N . THR A 1 84 ? 8.252 -8.684 -17.744 1.00 94.88 84 THR A N 1
ATOM 629 C CA . THR A 1 84 ? 9.238 -9.010 -18.780 1.00 94.88 84 THR A CA 1
ATOM 630 C C . THR A 1 84 ? 8.563 -9.275 -20.122 1.00 94.88 84 THR A C 1
ATOM 632 O O . THR A 1 84 ? 7.563 -9.992 -20.214 1.00 94.88 84 THR A O 1
ATOM 635 N N . LYS A 1 85 ? 9.139 -8.715 -21.188 1.00 93.75 85 LYS A N 1
ATOM 636 C CA . LYS A 1 85 ? 8.760 -9.001 -22.574 1.00 93.75 85 LYS A CA 1
ATOM 637 C C . LYS A 1 85 ? 9.599 -10.169 -23.099 1.00 93.75 85 LYS A C 1
ATOM 639 O O . LYS A 1 85 ? 10.768 -9.985 -23.415 1.00 93.75 85 LYS A O 1
ATOM 644 N N . SER A 1 86 ? 9.006 -11.354 -23.221 1.00 90.50 86 SER A N 1
ATOM 645 C CA . SER A 1 86 ? 9.693 -12.581 -23.653 1.00 90.50 86 SER A CA 1
ATOM 646 C C . SER A 1 86 ? 9.614 -12.852 -25.158 1.00 90.50 86 SER A C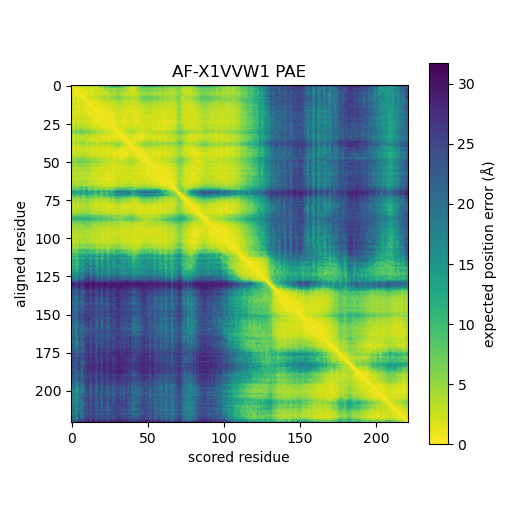 1
ATOM 648 O O . SER A 1 86 ? 10.430 -13.598 -25.691 1.00 90.50 86 SER A O 1
ATOM 650 N N . LYS A 1 87 ? 8.652 -12.253 -25.873 1.00 91.06 87 LYS A N 1
ATOM 651 C CA . LYS A 1 87 ? 8.457 -12.461 -27.320 1.00 91.06 87 LYS A CA 1
ATOM 652 C C . LYS A 1 87 ? 8.451 -11.142 -28.080 1.00 91.06 87 LYS A C 1
ATOM 654 O O . LYS A 1 87 ? 7.977 -10.119 -27.582 1.00 91.06 87 LYS A O 1
ATOM 659 N N . SER A 1 88 ? 8.951 -11.147 -29.316 1.00 88.94 88 SER A N 1
ATOM 660 C CA . SER A 1 88 ? 9.023 -9.951 -30.173 1.00 88.94 88 SER A CA 1
ATOM 661 C C . SER A 1 88 ? 7.645 -9.331 -30.432 1.00 88.94 88 SER A C 1
ATOM 663 O O . SER A 1 88 ? 7.516 -8.117 -30.318 1.00 88.94 88 SER A O 1
ATOM 665 N N . HIS A 1 89 ? 6.620 -10.160 -30.650 1.00 92.25 89 HIS A N 1
ATOM 666 C CA . HIS A 1 89 ? 5.249 -9.751 -30.981 1.00 92.25 89 HIS A CA 1
ATOM 667 C C . HIS A 1 89 ? 4.423 -9.198 -29.801 1.00 92.25 89 HIS A C 1
ATOM 669 O O . HIS A 1 89 ? 3.255 -8.855 -29.978 1.00 92.25 89 HIS A O 1
ATOM 675 N N . GLN A 1 90 ? 4.943 -9.217 -28.569 1.00 93.00 90 GLN A N 1
ATOM 676 C CA . GLN A 1 90 ? 4.205 -8.689 -27.420 1.00 93.00 90 GLN A CA 1
ATOM 677 C C . GLN A 1 90 ? 4.125 -7.164 -27.498 1.00 93.00 90 GLN A C 1
ATOM 679 O O . GLN A 1 90 ? 5.128 -6.494 -27.734 1.00 93.00 90 GLN A O 1
ATOM 684 N N . ASP A 1 91 ? 2.933 -6.629 -27.257 1.00 93.56 91 ASP A N 1
ATOM 685 C CA . ASP A 1 91 ? 2.699 -5.191 -27.199 1.00 93.56 91 ASP A CA 1
ATOM 686 C C . ASP A 1 91 ? 3.364 -4.591 -25.955 1.00 93.56 91 ASP A C 1
ATOM 688 O O . ASP A 1 91 ? 3.084 -4.995 -24.824 1.00 93.56 91 ASP A O 1
ATOM 692 N N . PHE A 1 92 ? 4.237 -3.612 -26.177 1.00 91.94 92 PHE A N 1
ATOM 693 C CA . PHE A 1 92 ? 4.971 -2.918 -25.128 1.00 91.94 92 PHE A CA 1
ATOM 694 C C . PHE A 1 92 ? 4.040 -2.210 -24.132 1.00 91.94 92 PHE A C 1
ATOM 696 O O . PHE A 1 92 ? 4.293 -2.259 -22.928 1.00 91.94 92 PHE A O 1
ATOM 703 N N . ALA A 1 93 ? 2.920 -1.644 -24.598 1.00 92.88 93 ALA A N 1
ATOM 704 C CA . ALA A 1 93 ? 1.951 -0.974 -23.731 1.00 92.88 93 ALA A CA 1
ATOM 705 C C . ALA A 1 93 ? 1.325 -1.947 -22.719 1.00 92.88 93 ALA A C 1
ATOM 707 O O . ALA A 1 93 ? 1.154 -1.612 -21.548 1.00 92.88 93 ALA A O 1
ATOM 708 N N . LYS A 1 94 ? 1.057 -3.193 -23.135 1.00 93.12 94 LYS A N 1
ATOM 709 C CA . LYS A 1 94 ? 0.538 -4.239 -22.238 1.00 93.12 94 LYS A CA 1
ATOM 710 C C . LYS A 1 94 ? 1.563 -4.674 -21.192 1.00 93.12 94 LYS A C 1
ATOM 712 O O . LYS A 1 94 ? 1.177 -4.989 -20.070 1.00 93.12 94 LYS A O 1
ATOM 717 N N . ILE A 1 95 ? 2.850 -4.694 -21.543 1.00 93.69 95 ILE A N 1
ATOM 718 C CA . ILE A 1 95 ? 3.932 -5.036 -20.606 1.00 93.69 95 ILE A CA 1
ATOM 719 C C . ILE A 1 95 ? 4.071 -3.954 -19.532 1.00 93.69 95 ILE A C 1
ATOM 721 O O . ILE A 1 95 ? 4.097 -4.283 -18.347 1.00 93.69 95 ILE A O 1
ATOM 725 N N . ILE A 1 96 ? 4.070 -2.675 -19.928 1.00 92.88 96 ILE A N 1
ATOM 726 C CA . ILE A 1 96 ? 4.054 -1.552 -18.977 1.00 92.88 96 ILE A CA 1
ATOM 727 C C . ILE A 1 96 ? 2.835 -1.666 -18.066 1.00 92.88 96 ILE A C 1
ATOM 729 O O . ILE A 1 96 ? 2.978 -1.658 -16.845 1.00 92.88 96 ILE A O 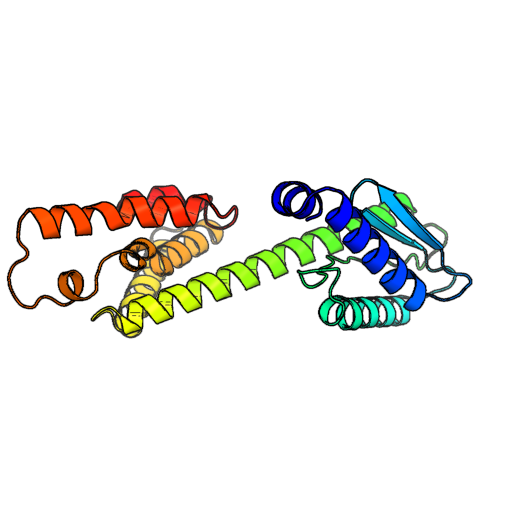1
ATOM 733 N N . LYS A 1 97 ? 1.648 -1.867 -18.651 1.00 90.12 97 LYS A N 1
ATOM 734 C CA . LYS A 1 97 ? 0.410 -1.959 -17.880 1.00 90.12 97 LYS A CA 1
ATOM 735 C C . LYS A 1 97 ? 0.445 -3.089 -16.849 1.00 90.12 97 LYS A C 1
ATOM 737 O O . LYS A 1 97 ? 0.021 -2.903 -15.713 1.00 90.12 97 LYS A O 1
ATOM 742 N N . LYS A 1 98 ? 1.011 -4.245 -17.208 1.00 90.44 98 LYS A N 1
ATOM 743 C CA . LYS A 1 98 ? 1.192 -5.366 -16.278 1.00 90.44 98 LYS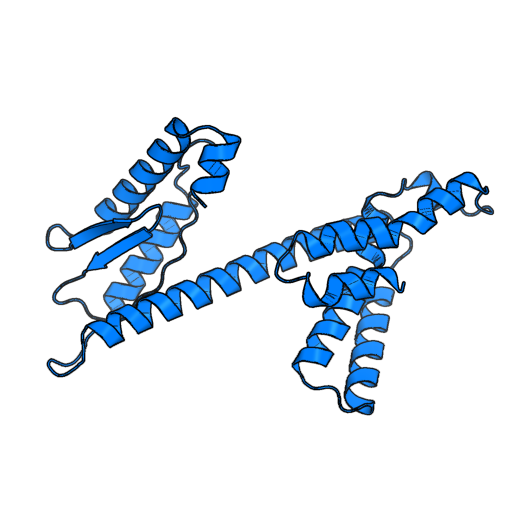 A CA 1
ATOM 744 C C . LYS A 1 98 ? 2.130 -5.008 -15.118 1.00 90.44 98 LYS A C 1
ATOM 746 O O . LYS A 1 98 ? 1.832 -5.380 -13.987 1.00 90.44 98 LYS A O 1
ATOM 751 N N . ALA A 1 99 ? 3.221 -4.285 -15.377 1.00 92.75 99 ALA A N 1
ATOM 752 C CA . ALA A 1 99 ? 4.135 -3.828 -14.328 1.00 92.75 99 ALA A CA 1
ATOM 753 C C . ALA A 1 99 ? 3.474 -2.799 -13.389 1.00 92.75 99 ALA A C 1
ATOM 755 O O . ALA A 1 99 ? 3.646 -2.874 -12.173 1.00 92.75 99 ALA A O 1
ATOM 756 N N . GLU A 1 100 ? 2.673 -1.877 -13.931 1.00 89.12 100 GLU A N 1
ATOM 757 C CA . GLU A 1 100 ? 1.885 -0.923 -13.139 1.00 89.12 100 GLU A CA 1
ATOM 758 C C . GLU A 1 100 ? 0.853 -1.625 -12.250 1.00 89.12 100 GLU A C 1
ATOM 760 O O . GLU A 1 100 ? 0.739 -1.317 -11.062 1.00 89.12 100 GLU A O 1
ATOM 765 N N . ASP A 1 101 ? 0.111 -2.584 -12.809 1.00 80.25 101 ASP A N 1
ATOM 766 C CA . ASP A 1 101 ? -0.906 -3.333 -12.072 1.00 80.25 101 ASP A CA 1
ATOM 767 C C . ASP A 1 101 ? -0.269 -4.182 -10.955 1.00 80.25 101 ASP A C 1
ATOM 769 O O . ASP A 1 101 ? -0.808 -4.258 -9.848 1.00 80.25 101 ASP A O 1
ATOM 773 N N . ASP A 1 102 ? 0.903 -4.774 -11.208 1.00 86.75 102 ASP A N 1
ATOM 774 C CA . ASP A 1 102 ? 1.701 -5.487 -10.203 1.00 86.75 102 ASP A CA 1
ATOM 775 C C . ASP A 1 102 ? 2.173 -4.555 -9.071 1.00 86.75 102 ASP A C 1
ATOM 777 O O . ASP A 1 102 ? 1.982 -4.842 -7.885 1.00 86.75 102 ASP A O 1
ATOM 781 N N . MET A 1 103 ? 2.690 -3.372 -9.420 1.00 90.81 103 MET A N 1
ATOM 782 C CA . MET A 1 103 ? 3.097 -2.352 -8.449 1.00 90.81 103 MET A CA 1
ATOM 783 C C . MET A 1 103 ? 1.914 -1.930 -7.574 1.00 90.81 103 MET A C 1
ATOM 785 O O . MET A 1 103 ? 2.035 -1.821 -6.350 1.00 90.81 103 MET A O 1
ATOM 789 N N . TYR A 1 104 ? 0.760 -1.689 -8.200 1.00 77.44 104 TYR A N 1
ATOM 790 C CA . TYR A 1 104 ? -0.449 -1.277 -7.504 1.00 77.44 104 TYR A CA 1
ATOM 791 C C . TYR A 1 104 ? -0.928 -2.354 -6.524 1.00 77.44 104 TYR A C 1
ATOM 793 O O . TYR A 1 104 ? -1.259 -2.038 -5.379 1.00 77.44 104 TYR A O 1
ATOM 801 N N . ARG A 1 105 ? -0.888 -3.634 -6.918 1.00 72.38 105 ARG A N 1
ATOM 802 C CA . ARG A 1 105 ? -1.204 -4.760 -6.024 1.00 72.38 105 ARG A CA 1
ATOM 803 C C . ARG A 1 105 ? -0.275 -4.812 -4.815 1.00 72.38 105 ARG A C 1
ATOM 805 O O . ARG A 1 105 ? -0.769 -4.896 -3.692 1.00 72.38 105 ARG A O 1
ATOM 812 N N . HIS A 1 106 ? 1.040 -4.701 -5.011 1.00 75.50 106 HIS A N 1
ATOM 813 C CA . HIS A 1 106 ? 1.992 -4.677 -3.895 1.00 75.50 106 HIS A CA 1
ATOM 814 C C . HIS A 1 106 ? 1.745 -3.502 -2.948 1.00 75.50 106 HIS A C 1
ATOM 816 O O . HIS A 1 106 ? 1.708 -3.690 -1.733 1.00 75.50 106 HIS A O 1
ATOM 822 N N . LYS A 1 107 ? 1.474 -2.312 -3.493 1.00 73.56 107 LYS A N 1
ATOM 823 C CA . LYS A 1 107 ? 1.139 -1.122 -2.703 1.00 73.56 107 LYS A CA 1
ATOM 824 C C . LYS A 1 107 ? -0.096 -1.337 -1.824 1.00 73.56 107 LYS A C 1
ATOM 826 O O . LYS A 1 107 ? -0.124 -0.882 -0.682 1.00 73.56 107 LYS A O 1
ATOM 831 N N . LEU A 1 108 ? -1.114 -2.033 -2.335 1.00 65.12 108 LEU A N 1
ATOM 832 C CA . LEU A 1 108 ? -2.306 -2.380 -1.557 1.00 65.12 108 LEU A CA 1
ATOM 833 C C . LEU A 1 108 ? -2.007 -3.408 -0.460 1.00 65.12 108 LEU A C 1
ATOM 835 O O . LEU A 1 108 ? -2.502 -3.253 0.654 1.00 65.12 108 LEU A O 1
ATOM 839 N N . ILE A 1 109 ? -1.209 -4.438 -0.754 1.00 66.94 109 ILE A N 1
ATOM 840 C CA . ILE A 1 109 ? -0.844 -5.483 0.216 1.00 66.94 109 ILE A CA 1
ATOM 841 C C . ILE A 1 109 ? -0.026 -4.893 1.370 1.00 66.94 109 ILE A C 1
ATOM 843 O O . ILE A 1 109 ? -0.351 -5.135 2.531 1.00 66.94 109 ILE A O 1
ATOM 847 N N . GLU A 1 110 ? 0.987 -4.077 1.076 1.00 67.56 110 GLU A N 1
ATOM 848 C CA . GLU A 1 110 ? 1.797 -3.424 2.113 1.00 67.56 110 GLU A CA 1
ATOM 849 C C . GLU A 1 110 ? 0.952 -2.498 2.985 1.00 67.56 110 GLU A C 1
ATOM 851 O O . GLU A 1 110 ? 1.038 -2.543 4.213 1.00 67.56 110 GLU A O 1
ATOM 856 N N . ALA A 1 111 ? 0.070 -1.708 2.368 1.00 62.00 111 ALA A N 1
ATOM 857 C CA . ALA A 1 111 ? -0.834 -0.851 3.115 1.00 62.00 111 ALA A CA 1
ATOM 858 C C . ALA A 1 111 ? -1.759 -1.672 4.033 1.00 62.00 111 ALA A C 1
ATOM 860 O O . ALA A 1 111 ? -1.998 -1.258 5.166 1.00 62.00 111 ALA A O 1
ATOM 861 N N . LYS A 1 112 ? -2.274 -2.823 3.569 1.00 57.09 112 LYS A N 1
ATOM 862 C CA . LYS A 1 112 ? -3.091 -3.740 4.387 1.00 57.09 112 LYS A CA 1
ATOM 863 C C . LYS A 1 112 ? -2.296 -4.315 5.557 1.00 57.09 112 LYS A C 1
ATOM 865 O O . LYS A 1 112 ? -2.805 -4.361 6.673 1.00 57.09 112 LYS A O 1
ATOM 870 N N . SER A 1 113 ? -1.044 -4.709 5.328 1.00 61.62 113 SER A N 1
ATOM 871 C CA . SER A 1 113 ? -0.178 -5.249 6.380 1.00 61.62 113 SER A CA 1
ATOM 872 C C . SER A 1 113 ? 0.133 -4.215 7.461 1.00 61.62 113 SER A C 1
ATOM 874 O O . SER A 1 113 ? 0.096 -4.555 8.638 1.00 61.62 113 SER A O 1
ATOM 876 N N . ILE A 1 114 ? 0.412 -2.960 7.092 1.00 62.47 114 ILE A N 1
ATOM 877 C CA . ILE A 1 114 ? 0.680 -1.885 8.061 1.00 62.47 114 ILE A CA 1
ATOM 878 C C . ILE A 1 114 ? -0.551 -1.633 8.931 1.00 62.47 114 ILE A C 1
ATOM 880 O O . ILE A 1 114 ? -0.435 -1.538 10.150 1.00 62.47 114 ILE A O 1
ATOM 884 N N . ILE A 1 115 ? -1.732 -1.556 8.318 1.00 61.06 115 ILE A N 1
ATOM 885 C CA . ILE A 1 115 ? -2.979 -1.330 9.052 1.00 61.06 115 ILE A CA 1
ATOM 886 C C . ILE A 1 115 ? -3.320 -2.527 9.938 1.00 61.06 115 ILE A C 1
ATOM 888 O O . ILE A 1 115 ? -3.696 -2.314 11.084 1.00 61.06 115 ILE A O 1
ATOM 892 N N . SER A 1 116 ? -3.091 -3.762 9.483 1.00 59.69 116 SER A N 1
ATOM 893 C CA . SER A 1 116 ? -3.207 -4.943 10.345 1.00 59.69 116 SER A CA 1
ATOM 894 C C . SER A 1 116 ? -2.274 -4.853 11.554 1.00 59.69 116 SER A C 1
ATOM 896 O O . SER A 1 116 ? -2.713 -5.122 12.664 1.00 59.69 116 SER A O 1
ATOM 898 N N . SER A 1 117 ? -1.020 -4.427 11.376 1.00 59.94 117 SER A N 1
ATOM 899 C CA . SER A 1 117 ? -0.073 -4.257 12.487 1.00 59.94 117 SER A CA 1
ATOM 900 C C . SER A 1 117 ? -0.497 -3.153 13.458 1.00 59.94 117 SER A C 1
ATOM 902 O O . SER A 1 117 ? -0.362 -3.320 14.669 1.00 59.94 117 SER A O 1
ATOM 904 N N . ILE A 1 118 ? -1.030 -2.035 12.950 1.00 64.62 118 ILE A N 1
ATOM 905 C CA . ILE A 1 118 ? -1.580 -0.954 13.782 1.00 64.62 118 ILE A CA 1
ATOM 906 C C . ILE A 1 118 ? -2.787 -1.463 14.572 1.00 64.62 118 ILE A C 1
ATOM 908 O O . ILE A 1 118 ? -2.842 -1.249 15.779 1.00 64.62 118 ILE A O 1
ATOM 912 N N . ILE A 1 119 ? -3.716 -2.167 13.920 1.00 64.19 119 ILE A N 1
ATOM 913 C CA . ILE A 1 119 ? -4.883 -2.763 14.577 1.00 64.19 119 ILE A CA 1
ATOM 914 C C . ILE A 1 119 ? -4.424 -3.726 15.661 1.00 64.19 119 ILE A C 1
ATOM 916 O O . ILE A 1 119 ? -4.813 -3.537 16.801 1.00 64.19 119 ILE A O 1
ATOM 920 N N . SER A 1 120 ? -3.536 -4.674 15.360 1.00 64.06 120 SER A N 1
ATOM 921 C CA . SER A 1 120 ? -3.042 -5.627 16.357 1.00 64.06 120 SER A CA 1
ATOM 922 C C . SER A 1 120 ? -2.308 -4.947 17.516 1.00 64.06 120 SER A C 1
ATOM 924 O O . SER A 1 120 ? -2.421 -5.389 18.656 1.00 64.06 120 SER A O 1
ATOM 926 N N . SER A 1 121 ? -1.582 -3.853 17.267 1.00 65.38 121 SER A N 1
ATOM 927 C CA . SER A 1 121 ? -0.955 -3.068 18.335 1.00 65.38 121 SER A CA 1
ATOM 928 C C . SER A 1 121 ? -1.991 -2.365 19.210 1.00 65.38 121 SER A C 1
ATOM 930 O O . SER A 1 121 ? -1.852 -2.365 20.429 1.00 65.38 121 SER A O 1
ATOM 932 N N . LEU A 1 122 ? -3.021 -1.766 18.609 1.00 64.50 122 LEU A N 1
ATOM 933 C CA . LEU A 1 122 ? -4.099 -1.112 19.345 1.00 64.50 122 LEU A CA 1
ATOM 934 C C . LEU A 1 122 ? -4.967 -2.133 20.088 1.00 64.50 122 LEU A C 1
ATOM 936 O O . LEU A 1 122 ? -5.332 -1.886 21.229 1.00 64.50 122 LEU A O 1
ATOM 940 N N . GLU A 1 123 ? -5.244 -3.291 19.488 1.00 63.72 123 GLU A N 1
ATOM 941 C CA . GLU A 1 123 ? -5.879 -4.435 20.140 1.00 63.72 123 GLU A CA 1
ATOM 942 C C . GLU A 1 123 ? -5.063 -4.878 21.349 1.00 63.72 123 GLU A C 1
ATOM 944 O O . GLU A 1 123 ? -5.621 -5.025 22.428 1.00 63.72 123 GLU A O 1
ATOM 949 N N . LYS A 1 124 ? -3.740 -5.022 21.211 1.00 68.12 124 LYS A N 1
ATOM 950 C CA . LYS A 1 124 ? -2.859 -5.357 22.334 1.00 68.12 124 LYS A CA 1
ATOM 951 C C . LYS A 1 124 ? -2.952 -4.323 23.454 1.00 68.12 124 LYS A C 1
ATOM 953 O O . LYS A 1 124 ? -3.141 -4.700 24.603 1.00 68.12 124 LYS A O 1
ATOM 958 N N . THR A 1 125 ? -2.888 -3.035 23.127 1.00 66.56 125 THR A N 1
ATOM 959 C CA . THR A 1 125 ? -3.069 -1.962 24.113 1.00 66.56 125 THR A CA 1
ATOM 960 C C . THR A 1 125 ? -4.460 -2.001 24.750 1.00 66.56 125 THR A C 1
ATOM 962 O O . THR A 1 125 ? -4.582 -1.791 25.951 1.00 66.56 125 THR A O 1
ATOM 965 N N . LEU A 1 126 ? -5.512 -2.303 23.986 1.00 63.56 126 LEU A N 1
ATOM 966 C CA . LEU A 1 126 ? -6.860 -2.495 24.523 1.00 63.56 126 LEU A CA 1
ATOM 967 C C . LEU A 1 126 ? -6.931 -3.694 25.461 1.00 63.56 126 LEU A C 1
ATOM 969 O O . LEU A 1 126 ? -7.568 -3.587 26.499 1.00 63.56 126 LEU A O 1
ATOM 973 N N . PHE A 1 127 ? -6.284 -4.809 25.125 1.00 64.50 127 PHE A N 1
ATOM 974 C CA . PHE A 1 127 ? -6.213 -5.991 25.981 1.00 64.50 127 PHE A CA 1
ATOM 975 C C . PHE A 1 127 ? -5.423 -5.724 27.267 1.00 64.50 127 PHE A C 1
ATOM 977 O O . PHE A 1 127 ? -5.783 -6.238 28.318 1.00 64.50 127 PHE A O 1
ATOM 984 N N . GLU A 1 128 ? -4.368 -4.910 27.207 1.00 64.69 128 GLU A N 1
ATOM 985 C CA . GLU A 1 128 ? -3.594 -4.501 28.386 1.00 64.69 128 GLU A CA 1
ATOM 986 C C . G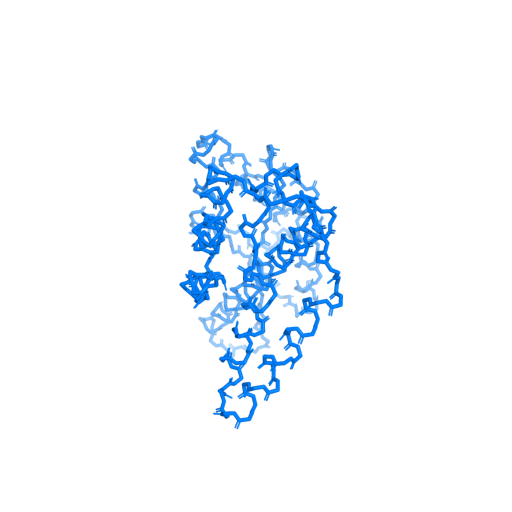LU A 1 128 ? -4.379 -3.539 29.295 1.00 64.69 128 GLU A C 1
ATOM 988 O O . GLU A 1 128 ? -4.222 -3.591 30.512 1.00 64.69 128 GLU A O 1
ATOM 993 N N . LYS A 1 129 ? -5.233 -2.685 28.714 1.00 58.03 129 LYS A N 1
ATOM 994 C CA . LYS A 1 129 ? -6.015 -1.647 29.414 1.00 58.03 129 LYS A CA 1
ATOM 995 C C . LYS A 1 129 ? -7.447 -2.042 29.781 1.00 58.03 129 LYS A C 1
ATOM 997 O O . LYS A 1 129 ? -8.187 -1.229 30.323 1.00 58.03 129 LYS A O 1
ATOM 1002 N N . SER A 1 130 ? -7.898 -3.230 29.392 1.00 55.09 130 SER A N 1
ATOM 1003 C CA . SER A 1 130 ? -9.286 -3.654 29.550 1.00 55.09 130 SER A CA 1
ATOM 1004 C C . SER A 1 130 ? -9.357 -5.083 30.061 1.00 55.09 130 SER A C 1
ATOM 1006 O O . SER A 1 130 ? -8.639 -5.960 29.601 1.00 55.09 130 SER A O 1
ATOM 1008 N N . ILE A 1 131 ? -10.365 -5.368 30.887 1.00 51.94 131 ILE A N 1
ATOM 1009 C CA . ILE A 1 131 ? -10.823 -6.731 31.220 1.00 51.94 131 ILE A CA 1
ATOM 1010 C C . ILE A 1 131 ? -11.358 -7.488 29.968 1.00 51.94 131 ILE A C 1
ATOM 1012 O O . ILE A 1 131 ? -11.878 -8.602 30.058 1.00 51.94 131 ILE A O 1
ATOM 1016 N N . LYS A 1 132 ? -11.253 -6.939 28.749 1.00 52.19 132 LYS A N 1
ATOM 1017 C CA . LYS A 1 132 ? -11.438 -7.729 27.527 1.00 52.19 132 LYS A CA 1
ATOM 1018 C C . LYS A 1 132 ? -10.297 -8.732 27.409 1.00 52.19 132 LYS A C 1
ATOM 1020 O O . LYS A 1 132 ? -9.141 -8.379 27.261 1.00 52.19 132 LYS A O 1
ATOM 1025 N N . THR A 1 133 ? -10.635 -10.014 27.436 1.00 57.06 133 THR A N 1
ATOM 1026 C CA . THR A 1 133 ? -9.684 -11.079 27.109 1.00 57.06 133 THR A CA 1
ATOM 1027 C C . THR A 1 133 ? -9.672 -11.298 25.600 1.00 57.06 133 THR A C 1
ATOM 1029 O O . THR A 1 133 ? -10.709 -11.170 24.950 1.00 57.06 133 THR A O 1
ATOM 1032 N N . GLU A 1 134 ? -8.538 -11.718 25.041 1.00 61.78 134 GLU A N 1
ATOM 1033 C CA . GLU A 1 134 ? -8.406 -12.207 23.655 1.00 61.78 134 GLU A CA 1
ATOM 1034 C C . GLU A 1 134 ? -9.545 -13.186 23.275 1.00 61.78 134 GLU A C 1
ATOM 1036 O O . GLU A 1 134 ? -10.100 -13.158 22.175 1.00 61.78 134 GLU A O 1
ATOM 1041 N N . LYS A 1 135 ? -10.010 -13.970 24.261 1.00 66.44 135 LYS A N 1
ATOM 1042 C CA . LYS A 1 135 ? -11.151 -14.897 24.172 1.00 66.44 135 LYS A CA 1
ATOM 1043 C C . LYS A 1 135 ? -12.510 -14.239 23.899 1.00 66.44 135 LYS A C 1
ATOM 1045 O O . LYS A 1 135 ? -13.423 -14.931 23.452 1.00 66.44 135 LYS A O 1
ATOM 1050 N N . HIS A 1 136 ? -12.718 -12.972 24.248 1.00 74.06 136 HIS A N 1
ATOM 1051 C CA . HIS A 1 136 ? -13.973 -12.256 23.996 1.00 74.06 136 HIS A CA 1
ATOM 1052 C C . HIS A 1 136 ? -14.049 -11.783 22.542 1.00 74.06 136 HIS A C 1
ATOM 1054 O O . HIS A 1 136 ? -15.020 -12.098 21.857 1.00 74.06 136 HIS A O 1
ATOM 1060 N N . THR A 1 137 ? -12.999 -11.127 22.043 1.00 70.62 137 THR A N 1
ATOM 1061 C CA . THR A 1 137 ? -12.915 -10.698 20.638 1.00 70.62 137 THR A CA 1
ATOM 1062 C C . THR A 1 137 ? -12.966 -11.900 19.693 1.00 70.62 137 THR A C 1
ATOM 1064 O O . THR A 1 137 ? -13.723 -11.889 18.722 1.00 70.62 137 THR A O 1
ATOM 1067 N N . ALA A 1 138 ? -12.262 -12.990 20.028 1.00 75.81 138 ALA A N 1
ATOM 1068 C CA . ALA A 1 138 ? -12.325 -14.238 19.267 1.00 75.81 138 ALA A CA 1
ATOM 1069 C C . ALA A 1 138 ? -13.752 -14.818 19.197 1.00 75.81 138 ALA A C 1
ATOM 1071 O O . ALA A 1 138 ? -14.196 -15.229 18.125 1.00 75.81 138 ALA A O 1
ATOM 1072 N N . ARG A 1 139 ? -14.500 -14.789 20.312 1.00 82.81 139 ARG A N 1
ATOM 1073 C CA . ARG A 1 139 ? -15.901 -15.241 20.355 1.00 82.81 139 ARG A CA 1
ATOM 1074 C C . ARG A 1 139 ? -16.817 -14.385 19.485 1.00 82.81 139 ARG A C 1
ATOM 1076 O O . ARG A 1 139 ? -17.602 -14.946 18.727 1.00 82.81 139 ARG A O 1
ATOM 1083 N N . ILE A 1 140 ? -16.709 -13.056 19.561 1.00 83.69 140 ILE A N 1
ATOM 1084 C CA . ILE A 1 140 ? -17.524 -12.153 18.731 1.00 83.69 140 ILE A CA 1
ATOM 1085 C C . ILE A 1 140 ? -17.241 -12.408 17.250 1.00 83.69 140 ILE A C 1
ATOM 1087 O O . ILE A 1 140 ? -18.179 -12.566 16.474 1.00 83.69 140 ILE A O 1
ATOM 1091 N N . LYS A 1 141 ? -15.967 -12.529 16.864 1.00 82.69 141 LYS A N 1
ATOM 1092 C CA . LYS A 1 141 ? -15.579 -12.838 15.483 1.00 82.69 141 LYS A CA 1
ATOM 1093 C C . LYS A 1 141 ? -16.162 -14.169 15.006 1.00 82.69 141 LYS A C 1
ATOM 1095 O O . LYS A 1 141 ? -16.721 -14.236 13.915 1.00 82.69 141 LYS A O 1
ATOM 1100 N N . GLU A 1 142 ? -16.082 -15.219 15.821 1.00 87.50 142 GLU A N 1
ATOM 1101 C CA . GLU A 1 142 ? -16.656 -16.524 15.479 1.00 87.50 142 GLU A CA 1
ATOM 1102 C C . GLU A 1 142 ? -18.184 -16.457 15.312 1.00 87.50 142 GLU A C 1
ATOM 1104 O O . GLU A 1 142 ? -18.726 -16.995 14.343 1.00 87.50 142 GLU A O 1
ATOM 1109 N N . MET A 1 143 ? -18.881 -15.770 16.222 1.00 88.56 143 MET A N 1
ATOM 1110 C CA . MET A 1 143 ? -20.330 -15.564 16.138 1.00 88.56 143 MET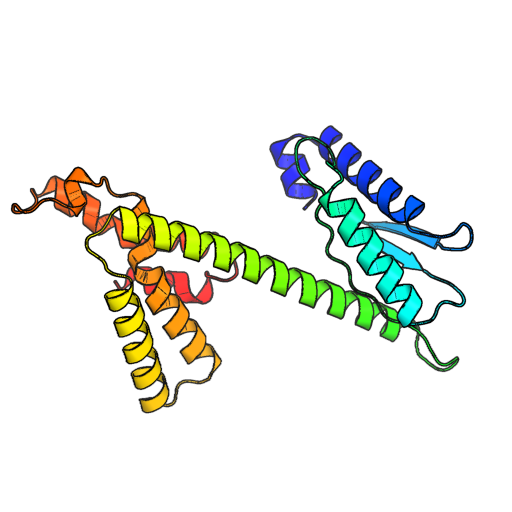 A CA 1
ATOM 1111 C C . MET A 1 143 ? -20.715 -14.775 14.886 1.00 88.56 143 MET A C 1
ATOM 1113 O O . MET A 1 143 ? -21.635 -15.173 14.174 1.00 88.56 143 MET A O 1
ATOM 1117 N N . ALA A 1 144 ? -19.982 -13.704 14.584 1.00 87.69 144 ALA A N 1
ATOM 1118 C CA . ALA A 1 144 ? -20.220 -12.854 13.427 1.00 87.69 144 ALA A CA 1
ATOM 1119 C C . ALA A 1 144 ? -20.025 -13.626 12.108 1.00 87.69 144 ALA A C 1
ATOM 1121 O O . ALA A 1 144 ? -20.873 -13.562 11.220 1.00 87.69 144 ALA A O 1
ATOM 1122 N N . LEU A 1 145 ? -18.982 -14.461 12.015 1.00 87.25 145 LEU A N 1
ATOM 1123 C CA . LEU A 1 145 ? -18.756 -15.345 10.866 1.00 87.25 145 LEU A CA 1
ATOM 1124 C C . LEU A 1 145 ? -19.882 -16.374 10.686 1.00 87.25 145 LEU A C 1
ATOM 1126 O O . LEU A 1 145 ? -20.342 -16.598 9.564 1.00 87.25 145 LEU A O 1
ATOM 1130 N N . LYS A 1 146 ? -20.331 -17.018 11.773 1.00 91.38 146 LYS A N 1
ATOM 1131 C CA . LYS A 1 146 ? -21.446 -17.982 11.724 1.00 91.38 146 LYS A CA 1
ATOM 1132 C C . LYS A 1 146 ? -22.745 -17.304 11.289 1.00 91.38 146 LYS A C 1
ATOM 1134 O O . LYS A 1 146 ? -23.443 -17.840 10.429 1.00 91.38 146 LYS A O 1
ATOM 1139 N N . LEU A 1 147 ? -23.026 -16.117 11.829 1.00 92.12 147 LEU A N 1
ATOM 1140 C CA . LEU A 1 147 ? -24.192 -15.316 11.469 1.00 92.12 147 LEU A CA 1
ATOM 1141 C C . LEU A 1 147 ? -24.157 -14.926 9.987 1.00 92.12 147 LEU A C 1
ATOM 1143 O O . LEU A 1 147 ? -25.103 -15.235 9.266 1.00 92.12 147 LEU A O 1
ATOM 1147 N N . GLY A 1 148 ? -23.051 -14.342 9.515 1.00 90.00 148 GLY A N 1
ATOM 1148 C CA . GLY A 1 148 ? -22.894 -13.912 8.124 1.00 90.00 148 GLY A CA 1
ATOM 1149 C C . GLY A 1 148 ? -23.097 -15.051 7.122 1.00 90.00 148 GLY A C 1
ATOM 1150 O O . GLY A 1 148 ? -23.818 -14.897 6.138 1.00 90.00 148 GLY A O 1
ATOM 1151 N N . LYS A 1 149 ? -22.561 -16.241 7.424 1.00 91.00 149 LYS A N 1
ATOM 1152 C CA . LYS A 1 149 ? -22.802 -17.448 6.616 1.00 91.00 149 LYS A CA 1
ATOM 1153 C C . LYS A 1 149 ? -24.270 -17.877 6.627 1.00 91.00 149 LYS A C 1
ATOM 1155 O O . LYS A 1 149 ? -24.802 -18.233 5.579 1.00 91.00 149 LYS A O 1
ATOM 1160 N N . SER A 1 150 ? -24.930 -17.841 7.787 1.00 94.50 150 SER A N 1
ATOM 1161 C CA . SER A 1 150 ? -26.330 -18.271 7.922 1.00 94.50 150 SER A CA 1
ATOM 1162 C C . SER A 1 150 ? -27.311 -17.387 7.146 1.00 94.50 150 SER A C 1
ATOM 1164 O O . SER A 1 150 ? -28.279 -17.899 6.586 1.00 94.50 150 SER A O 1
ATOM 1166 N N . ILE A 1 151 ? -27.021 -16.086 7.042 1.00 95.31 151 ILE A N 1
ATOM 1167 C CA . ILE A 1 151 ? -27.837 -15.120 6.292 1.00 95.31 151 ILE A CA 1
ATOM 1168 C C . ILE A 1 151 ? -27.364 -14.936 4.840 1.00 95.31 151 ILE A C 1
ATOM 1170 O O . ILE A 1 151 ? -27.889 -14.083 4.133 1.00 95.31 151 ILE A O 1
ATOM 1174 N N . LYS A 1 152 ? -26.415 -15.767 4.381 1.00 93.75 152 LYS A N 1
ATOM 1175 C CA . LYS A 1 152 ? -25.881 -15.795 3.007 1.00 93.75 152 LYS A CA 1
ATOM 1176 C C . LYS A 1 152 ? -25.240 -14.479 2.548 1.00 93.75 152 LYS A C 1
ATOM 1178 O O . LYS A 1 152 ? -25.374 -14.110 1.383 1.00 93.75 152 LYS A O 1
ATOM 1183 N N . LEU A 1 153 ? -24.518 -13.807 3.443 1.00 91.94 153 LEU A N 1
ATOM 1184 C CA . LEU A 1 153 ? -23.657 -12.690 3.053 1.00 91.94 153 LEU A CA 1
ATOM 1185 C C . LEU A 1 153 ? -22.615 -13.144 2.020 1.00 91.94 153 LEU A C 1
ATOM 1187 O O . LEU A 1 153 ? -22.125 -14.278 2.058 1.00 91.94 153 LEU A O 1
ATOM 1191 N N . SER A 1 154 ? -22.259 -12.243 1.110 1.00 90.69 154 SER A N 1
ATOM 1192 C CA . SER A 1 154 ? -21.122 -12.419 0.212 1.00 90.69 154 SER A CA 1
ATOM 1193 C C . SER A 1 154 ? -19.814 -12.514 1.001 1.00 90.69 154 SER A C 1
ATOM 1195 O O . SER A 1 154 ? -19.715 -12.060 2.141 1.00 90.69 154 SER A O 1
ATOM 1197 N N . GLN A 1 155 ? -18.769 -13.078 0.388 1.00 79.94 155 GLN A N 1
ATOM 1198 C CA . GLN A 1 155 ? -17.470 -13.192 1.058 1.00 79.94 155 GLN A CA 1
ATOM 1199 C C . GLN A 1 155 ? -16.921 -11.821 1.493 1.00 79.94 155 GLN A C 1
ATOM 1201 O O . GLN A 1 155 ? -16.373 -11.714 2.583 1.00 79.94 155 GLN A O 1
ATOM 1206 N N . ASN A 1 156 ? -17.145 -10.772 0.694 1.00 78.00 156 ASN A N 1
ATOM 1207 C CA . ASN A 1 156 ? -16.735 -9.410 1.043 1.00 78.00 156 ASN A CA 1
ATOM 1208 C C . ASN A 1 156 ? -17.450 -8.896 2.302 1.00 78.00 156 ASN A C 1
ATOM 1210 O O . ASN A 1 156 ? -16.801 -8.364 3.194 1.00 78.00 156 ASN A O 1
ATOM 1214 N N . GLU A 1 157 ? -18.765 -9.091 2.407 1.00 84.50 157 GLU A N 1
ATOM 1215 C CA . GLU A 1 157 ? -19.544 -8.671 3.582 1.00 84.50 157 GLU A CA 1
ATOM 1216 C C . GLU A 1 157 ? -19.166 -9.478 4.836 1.00 84.50 157 GLU A C 1
ATOM 1218 O O . GLU A 1 157 ? -19.130 -8.942 5.941 1.00 84.50 157 GLU A O 1
ATOM 1223 N N . ILE A 1 158 ? -18.837 -10.766 4.679 1.00 81.81 158 ILE A N 1
ATOM 1224 C CA . ILE A 1 158 ? -18.319 -11.604 5.772 1.00 81.81 158 ILE A CA 1
ATOM 1225 C C . ILE A 1 158 ? -16.959 -11.083 6.259 1.00 81.81 158 ILE A C 1
ATOM 1227 O O . ILE A 1 158 ? -16.719 -11.035 7.469 1.00 81.81 158 ILE A O 1
ATOM 1231 N N . ASP A 1 159 ? -16.080 -10.688 5.338 1.00 78.94 159 ASP A N 1
ATOM 1232 C CA . ASP A 1 159 ? -14.763 -10.140 5.665 1.00 78.94 159 ASP A CA 1
ATOM 1233 C C . ASP A 1 159 ? -14.888 -8.784 6.384 1.00 78.94 159 ASP A C 1
ATOM 1235 O O . ASP A 1 159 ? -14.222 -8.563 7.399 1.00 78.94 159 ASP A O 1
ATOM 1239 N N . GLU A 1 160 ? -15.790 -7.908 5.929 1.00 82.81 160 GLU A N 1
ATOM 1240 C CA . GLU A 1 160 ? -16.102 -6.631 6.586 1.00 82.81 160 GLU A CA 1
ATOM 1241 C C . GLU A 1 160 ? -16.690 -6.826 7.984 1.00 82.81 160 GLU A C 1
ATOM 1243 O O . GLU A 1 160 ? -16.238 -6.201 8.944 1.00 82.81 160 GLU A O 1
ATOM 1248 N N . LEU A 1 161 ? -17.640 -7.749 8.131 1.00 84.75 161 LEU A N 1
ATOM 1249 C CA . LEU A 1 161 ? -18.242 -8.083 9.417 1.00 84.75 161 LEU A CA 1
ATOM 1250 C C . LEU A 1 161 ? -17.205 -8.655 10.397 1.00 84.75 161 LEU A C 1
ATOM 1252 O O . LEU A 1 161 ? -17.197 -8.310 11.581 1.00 84.75 161 LEU A O 1
ATOM 1256 N N . SER A 1 162 ? -16.293 -9.503 9.912 1.00 80.31 162 SER A N 1
ATOM 1257 C CA . SER A 1 162 ? -15.187 -10.010 10.723 1.00 80.31 162 SER A CA 1
ATOM 1258 C C . SER A 1 162 ? -14.234 -8.896 11.149 1.00 80.31 162 SER A C 1
ATOM 1260 O O . SER A 1 162 ? -13.710 -8.951 12.261 1.00 80.31 162 SER A O 1
ATOM 1262 N N . LEU A 1 163 ? -13.957 -7.938 10.268 1.00 78.25 163 LEU A N 1
ATOM 1263 C CA . LEU A 1 163 ? -13.074 -6.818 10.564 1.00 78.25 163 LEU A CA 1
ATOM 1264 C C . LEU A 1 163 ? -13.717 -5.872 11.584 1.00 78.25 163 LEU A C 1
ATOM 1266 O O . LEU A 1 163 ? -13.065 -5.486 12.552 1.00 78.25 163 LEU A O 1
ATOM 1270 N N . LEU A 1 164 ? -15.011 -5.581 11.433 1.00 83.94 164 LEU A N 1
ATOM 1271 C CA . LEU A 1 164 ? -15.793 -4.817 12.400 1.00 83.94 164 LEU A CA 1
ATOM 1272 C C . LEU A 1 164 ? -15.796 -5.495 13.776 1.00 83.94 164 LEU A C 1
ATOM 1274 O O . LEU A 1 164 ? -15.518 -4.844 14.777 1.00 83.94 164 LEU A O 1
ATOM 1278 N N . ALA A 1 165 ? -16.022 -6.810 13.842 1.00 83.31 165 ALA A N 1
ATOM 1279 C CA . ALA A 1 165 ? -15.971 -7.568 15.094 1.00 83.31 165 ALA A CA 1
ATOM 1280 C C . ALA A 1 165 ? -14.619 -7.436 15.822 1.00 83.31 165 ALA A C 1
ATOM 1282 O O . ALA A 1 165 ? -14.583 -7.399 17.052 1.00 83.31 165 ALA A O 1
ATOM 1283 N N . THR A 1 166 ? -13.520 -7.326 15.076 1.00 75.19 166 THR A N 1
ATOM 1284 C CA . THR A 1 166 ? -12.169 -7.102 15.607 1.00 75.19 166 THR A CA 1
ATOM 1285 C C . THR A 1 166 ? -12.011 -5.685 16.169 1.00 75.19 166 THR A C 1
ATOM 1287 O O . THR A 1 166 ? -11.514 -5.523 17.280 1.00 75.19 166 THR A O 1
ATOM 1290 N N . ILE A 1 167 ? -12.486 -4.656 15.458 1.00 75.44 167 ILE A N 1
ATOM 1291 C CA . ILE A 1 167 ? -12.164 -3.255 15.787 1.00 75.44 167 ILE A CA 1
ATOM 1292 C C . ILE A 1 167 ? -13.320 -2.417 16.352 1.00 75.44 167 ILE A C 1
ATOM 1294 O O . ILE A 1 167 ? -13.126 -1.228 16.585 1.00 75.44 167 ILE A O 1
ATOM 1298 N N . HIS A 1 168 ? -14.506 -2.987 16.585 1.00 81.69 168 HIS A N 1
ATOM 1299 C CA . HIS A 1 168 ? -15.708 -2.255 17.027 1.00 81.69 168 HIS A CA 1
ATOM 1300 C C . HIS A 1 168 ? -15.457 -1.347 18.242 1.00 81.69 168 HIS A C 1
ATOM 1302 O O . HIS A 1 168 ? -15.930 -0.219 18.290 1.00 81.69 168 HIS A O 1
ATOM 1308 N N . ASP A 1 169 ? -14.626 -1.799 19.180 1.00 77.31 169 ASP A N 1
ATOM 1309 C CA . ASP A 1 169 ? -14.319 -1.075 20.415 1.00 77.31 169 ASP A CA 1
ATOM 1310 C C . ASP A 1 169 ? -12.988 -0.310 20.367 1.00 77.31 169 ASP A C 1
ATOM 1312 O O . ASP A 1 169 ? -12.473 0.109 21.408 1.00 77.31 169 ASP A O 1
ATOM 1316 N N . ILE A 1 170 ? -12.421 -0.091 19.174 1.00 76.19 170 ILE A N 1
ATOM 1317 C CA . ILE A 1 170 ? -11.101 0.534 19.012 1.00 76.19 170 ILE A CA 1
ATOM 1318 C C . ILE A 1 170 ? -11.009 1.916 19.665 1.00 76.19 170 ILE A C 1
ATOM 1320 O O . ILE A 1 170 ? -9.948 2.321 20.125 1.00 76.19 170 ILE A O 1
ATOM 1324 N N . GLY A 1 171 ? -12.124 2.639 19.784 1.00 73.75 171 GLY A N 1
ATOM 1325 C CA . GLY A 1 171 ? -12.139 3.951 20.425 1.00 73.75 171 GLY A CA 1
ATOM 1326 C C . GLY A 1 171 ? -11.920 3.937 21.940 1.00 73.75 171 GLY A C 1
ATOM 1327 O O . GLY A 1 171 ? -11.642 4.990 22.515 1.00 73.75 171 GLY A O 1
ATOM 1328 N N . LYS A 1 172 ? -11.978 2.770 22.602 1.00 75.62 172 LYS A N 1
ATOM 1329 C CA . LYS A 1 172 ? -11.677 2.656 24.039 1.00 75.62 172 LYS A CA 1
ATOM 1330 C C . LYS A 1 172 ? -10.208 2.945 24.362 1.00 75.62 172 LYS A C 1
ATOM 1332 O O . LYS A 1 172 ? -9.915 3.272 25.506 1.00 75.62 172 LYS A O 1
ATOM 1337 N N . VAL A 1 173 ? -9.311 2.948 23.365 1.00 68.62 173 VAL A N 1
ATOM 1338 C CA . VAL A 1 173 ? -7.886 3.312 23.530 1.00 68.62 173 VAL A CA 1
ATOM 1339 C C . VAL A 1 173 ? -7.691 4.707 24.130 1.00 68.62 173 VAL A C 1
ATOM 1341 O O . VAL A 1 173 ? -6.662 4.976 24.747 1.00 68.62 173 VAL A O 1
ATOM 1344 N N . ALA A 1 174 ? -8.666 5.596 23.927 1.00 64.88 174 ALA A N 1
ATOM 1345 C CA . ALA A 1 174 ? -8.621 6.989 24.348 1.00 64.88 174 ALA A CA 1
ATOM 1346 C C . ALA A 1 174 ? -9.298 7.247 25.707 1.00 64.88 174 ALA A C 1
ATOM 1348 O O . ALA A 1 174 ? -9.300 8.387 26.172 1.00 64.88 174 ALA A O 1
ATOM 1349 N N . ILE A 1 175 ? -9.886 6.225 26.340 1.00 69.56 175 ILE A N 1
ATOM 1350 C CA . ILE A 1 175 ? -10.486 6.346 27.674 1.00 69.56 175 ILE A CA 1
ATOM 1351 C C . ILE A 1 175 ? -9.419 6.023 28.726 1.00 69.56 175 ILE A C 1
ATOM 1353 O O . ILE A 1 175 ? -8.599 5.128 28.538 1.00 69.56 175 ILE A O 1
ATOM 1357 N N . LEU A 1 176 ? -9.419 6.773 29.832 1.00 64.19 176 LEU A N 1
ATOM 1358 C CA . LEU A 1 176 ? -8.500 6.555 30.949 1.00 64.19 176 LEU A CA 1
ATOM 1359 C C . LEU A 1 176 ? -8.805 5.240 31.683 1.00 64.19 176 LEU A C 1
ATOM 1361 O O . LEU A 1 176 ? -9.959 4.963 32.010 1.00 64.19 176 LEU A O 1
ATOM 1365 N N . ASP A 1 177 ? -7.756 4.497 32.031 1.00 61.00 177 ASP A N 1
ATOM 1366 C CA . ASP A 1 177 ? -7.836 3.173 32.667 1.00 61.00 177 ASP A CA 1
ATOM 1367 C C . ASP A 1 177 ? -8.577 3.228 34.024 1.00 61.00 177 ASP A C 1
ATOM 1369 O O . ASP A 1 177 ? -9.413 2.383 34.323 1.00 61.00 177 ASP A O 1
ATOM 1373 N N . VAL A 1 178 ? -8.403 4.317 34.790 1.00 62.56 178 VAL A N 1
ATOM 1374 C CA . VAL A 1 178 ? -9.141 4.588 36.047 1.00 62.56 178 VAL A CA 1
ATOM 1375 C C . VAL A 1 178 ? -10.667 4.648 35.871 1.00 62.56 178 VAL A C 1
ATOM 1377 O O . VAL A 1 178 ? -11.407 4.385 36.816 1.00 62.56 178 VAL A O 1
ATOM 1380 N N . ILE A 1 179 ? -11.144 4.984 34.669 1.00 69.69 179 ILE A N 1
ATOM 1381 C CA . ILE A 1 179 ? -12.569 4.994 34.325 1.00 69.69 179 ILE A CA 1
ATOM 1382 C C . ILE A 1 179 ? -12.996 3.620 33.786 1.00 69.69 179 ILE A C 1
ATOM 1384 O O . ILE A 1 179 ? -14.071 3.143 34.135 1.00 69.69 179 ILE A O 1
ATOM 1388 N N . LEU A 1 180 ? -12.175 2.974 32.952 1.00 66.38 180 LEU A N 1
ATOM 1389 C CA . LEU A 1 180 ? -12.494 1.672 32.349 1.00 66.38 180 LEU A CA 1
ATOM 1390 C C . LEU A 1 180 ? -12.512 0.514 33.362 1.00 66.38 180 LEU A C 1
ATOM 1392 O O . LEU A 1 180 ? -13.371 -0.358 33.251 1.00 66.38 180 LEU A O 1
ATOM 1396 N N . ASP A 1 181 ? -11.611 0.521 34.347 1.00 68.25 181 ASP A N 1
ATOM 1397 C CA . ASP A 1 181 ? -11.421 -0.573 35.316 1.00 68.25 181 ASP A CA 1
ATOM 1398 C C . ASP A 1 181 ? -12.154 -0.351 36.648 1.00 68.25 181 ASP A C 1
ATOM 1400 O O . ASP A 1 181 ? -11.989 -1.106 37.616 1.00 68.25 181 ASP A O 1
ATOM 1404 N N . LYS A 1 182 ? -12.973 0.702 36.725 1.00 74.19 182 LYS A N 1
ATOM 1405 C CA . LYS A 1 182 ? -13.702 1.051 37.941 1.00 74.19 182 LYS A CA 1
ATOM 1406 C C . LYS A 1 182 ? -14.693 -0.063 38.296 1.00 74.19 182 LYS A C 1
ATOM 1408 O O . LYS A 1 182 ? -15.618 -0.356 37.545 1.00 74.19 182 LYS A O 1
ATOM 1413 N N . LYS A 1 183 ? -14.505 -0.679 39.469 1.00 69.50 183 LYS A N 1
ATOM 1414 C CA . LYS A 1 183 ? -15.407 -1.723 40.003 1.00 69.50 183 LYS A CA 1
ATOM 1415 C C . LYS A 1 183 ? -16.716 -1.160 40.562 1.00 69.50 183 LYS A C 1
ATOM 1417 O O . LYS A 1 183 ? -17.685 -1.894 40.722 1.00 69.50 183 LYS A O 1
ATOM 1422 N N . GLU A 1 184 ? -16.717 0.124 40.896 1.00 76.69 184 GLU A N 1
ATOM 1423 C CA . GLU A 1 184 ? -17.877 0.861 41.385 1.00 76.69 184 GLU A CA 1
ATOM 1424 C C . GLU A 1 184 ? -18.677 1.457 40.225 1.00 76.69 184 GLU A C 1
ATOM 1426 O O . GLU A 1 184 ? -18.169 1.620 39.115 1.00 76.69 184 GLU A O 1
ATOM 1431 N N . ASN A 1 185 ? -19.925 1.843 40.492 1.00 79.50 185 ASN A N 1
ATOM 1432 C CA . ASN A 1 185 ? -20.743 2.506 39.486 1.00 79.50 185 ASN A CA 1
ATOM 1433 C C . ASN A 1 185 ? -20.086 3.806 39.003 1.00 79.50 185 ASN A C 1
ATOM 1435 O O . ASN A 1 185 ? -19.651 4.653 39.787 1.00 79.50 185 ASN A O 1
ATOM 1439 N N . LEU A 1 186 ? -20.064 3.965 37.683 1.00 81.00 186 LEU A N 1
ATOM 1440 C CA . LEU A 1 186 ? -19.557 5.155 37.019 1.00 81.00 186 LEU A CA 1
ATOM 1441 C C . LEU A 1 186 ? -20.461 6.353 37.311 1.00 81.00 186 LEU A C 1
ATOM 1443 O O . LEU A 1 186 ? -21.688 6.285 37.194 1.00 81.00 186 LEU A O 1
ATOM 1447 N N . GLY A 1 187 ? -19.846 7.480 37.652 1.00 84.81 187 GLY A N 1
ATOM 1448 C CA . GLY A 1 187 ? -20.528 8.759 37.744 1.00 84.81 187 GLY A CA 1
ATOM 1449 C C . GLY A 1 187 ? -20.986 9.237 36.365 1.00 84.81 187 GLY A C 1
ATOM 1450 O O . GLY A 1 187 ? -20.438 8.857 35.332 1.00 84.81 187 GLY A O 1
ATOM 1451 N N . LYS A 1 188 ? -21.966 10.144 36.335 1.00 83.50 188 LYS A N 1
ATOM 1452 C CA . LYS A 1 188 ? -22.562 10.654 35.086 1.00 83.50 188 LYS A CA 1
ATOM 1453 C C . LYS A 1 188 ? -21.517 11.179 34.083 1.00 83.50 188 LYS A C 1
ATOM 1455 O O . LYS A 1 188 ? -21.574 10.833 32.911 1.00 83.50 188 LYS A O 1
ATOM 1460 N N . LYS A 1 189 ? -20.513 11.926 34.564 1.00 78.69 189 LYS A N 1
ATOM 1461 C CA . LYS A 1 189 ? -19.410 12.459 33.739 1.00 78.69 189 LYS A CA 1
ATOM 1462 C C . LYS A 1 189 ? -18.484 11.372 33.181 1.00 78.69 189 LYS A C 1
ATOM 1464 O O . LYS A 1 189 ? -18.007 11.498 32.061 1.00 78.69 189 LYS A O 1
ATOM 1469 N N . GLU A 1 190 ? -18.222 10.319 33.953 1.00 77.94 190 GLU A N 1
ATOM 1470 C CA . GLU A 1 190 ? -17.403 9.177 33.519 1.00 77.94 190 GLU A CA 1
ATOM 1471 C C . GLU A 1 190 ? -18.140 8.379 32.434 1.00 77.94 190 GLU A C 1
ATOM 1473 O O . GLU A 1 190 ? -17.548 7.982 31.430 1.00 77.94 190 GLU A O 1
ATOM 1478 N N . TRP A 1 191 ? -19.461 8.239 32.580 1.00 82.25 191 TRP A N 1
ATOM 1479 C CA . TRP A 1 191 ? -20.318 7.641 31.559 1.00 82.25 191 TRP A CA 1
ATOM 1480 C C . TRP A 1 191 ? -20.340 8.481 30.270 1.00 82.25 191 TRP A C 1
ATOM 1482 O O . TRP A 1 191 ? -20.195 7.950 29.172 1.00 82.25 191 TRP A O 1
ATOM 1492 N N . ASP A 1 192 ? -20.443 9.804 30.369 1.00 77.50 192 ASP A N 1
ATOM 1493 C CA . ASP A 1 192 ? -20.402 10.664 29.180 1.00 77.50 192 ASP A CA 1
ATOM 1494 C C . ASP A 1 192 ? -19.073 10.528 28.411 1.00 77.50 192 ASP A C 1
ATOM 1496 O O . ASP A 1 192 ? -19.065 10.589 27.185 1.00 77.50 192 ASP A O 1
ATOM 1500 N N . ILE A 1 193 ? -17.955 10.266 29.101 1.00 74.81 193 ILE A N 1
ATOM 1501 C CA . ILE A 1 193 ? -16.657 9.981 28.468 1.00 74.81 193 ILE A CA 1
ATOM 1502 C C . ILE A 1 193 ? -16.679 8.623 27.758 1.00 74.81 193 ILE A C 1
ATOM 1504 O O . ILE A 1 193 ? -16.270 8.539 26.599 1.00 74.81 193 ILE A O 1
ATOM 1508 N N . ILE A 1 194 ? -17.188 7.568 28.406 1.00 78.44 194 ILE A N 1
ATOM 1509 C CA . ILE A 1 194 ? -17.234 6.232 27.794 1.00 78.44 194 ILE A CA 1
ATOM 1510 C C . ILE A 1 194 ? -18.123 6.228 26.548 1.00 78.44 194 ILE A C 1
ATOM 1512 O O . ILE A 1 194 ? -17.751 5.632 25.540 1.00 78.44 194 ILE A O 1
ATOM 1516 N N . LYS A 1 195 ? -19.258 6.936 26.557 1.00 82.75 195 LYS A N 1
ATOM 1517 C CA . LYS A 1 195 ? -20.175 7.014 25.403 1.00 82.75 195 LYS A CA 1
ATOM 1518 C C . LYS A 1 195 ? -19.566 7.649 24.153 1.00 82.75 195 LYS A C 1
ATOM 1520 O O . LYS A 1 195 ? -20.146 7.537 23.080 1.00 82.75 195 LYS A O 1
ATOM 1525 N N . ARG A 1 196 ? -18.402 8.294 24.261 1.00 81.00 196 ARG A N 1
ATOM 1526 C CA . ARG A 1 196 ? -17.700 8.888 23.115 1.00 81.00 196 ARG A CA 1
ATOM 1527 C C . ARG A 1 196 ? -16.780 7.909 22.391 1.00 81.00 196 ARG A C 1
ATOM 1529 O O . ARG A 1 196 ? -16.293 8.244 21.315 1.00 81.00 196 ARG A O 1
ATOM 1536 N N . HIS A 1 197 ? -16.542 6.710 22.927 1.00 79.69 197 HIS A N 1
ATOM 1537 C CA . HIS A 1 197 ? -15.661 5.745 22.267 1.00 79.69 197 HIS A CA 1
ATOM 1538 C C . HIS A 1 197 ? -16.101 5.339 20.848 1.00 79.69 197 HIS A C 1
ATOM 1540 O O . HIS A 1 197 ? -15.205 5.215 20.017 1.00 79.69 197 HIS A O 1
ATOM 1546 N N . PRO A 1 198 ? -17.396 5.218 20.491 1.00 85.25 198 PRO A N 1
ATOM 1547 C CA . PRO A 1 198 ? -17.779 4.900 19.115 1.00 85.25 198 PRO A CA 1
ATOM 1548 C C . PRO A 1 198 ? -17.388 6.032 18.156 1.00 85.25 198 PRO A C 1
ATOM 1550 O O . PRO A 1 198 ? -16.853 5.781 17.080 1.00 85.25 198 PRO A O 1
ATOM 1553 N N . GLU A 1 199 ? -17.536 7.296 18.580 1.00 81.00 199 GLU A N 1
ATOM 1554 C CA . GLU A 1 199 ? -17.108 8.472 17.805 1.00 81.00 199 GLU A CA 1
ATOM 1555 C C . GLU A 1 199 ? -15.588 8.472 17.575 1.00 81.00 199 GLU A C 1
ATOM 1557 O O . GLU A 1 199 ? -15.102 8.759 16.479 1.00 81.00 199 GLU A O 1
ATOM 1562 N N . ILE A 1 200 ? -14.817 8.129 18.609 1.00 79.06 200 ILE A N 1
ATOM 1563 C CA . ILE A 1 200 ? -13.357 8.032 18.520 1.00 79.06 200 ILE A CA 1
ATOM 1564 C C . ILE A 1 200 ? -12.959 6.876 17.594 1.00 79.06 200 ILE A C 1
ATOM 1566 O O . ILE A 1 200 ? -12.093 7.049 16.737 1.00 79.06 200 ILE A O 1
ATOM 1570 N N . GLY A 1 201 ? -13.620 5.723 17.718 1.00 79.81 201 GLY A N 1
ATOM 1571 C CA . GLY A 1 201 ? -13.383 4.563 16.865 1.00 79.81 201 GLY A CA 1
ATOM 1572 C C . GLY A 1 201 ? -13.700 4.839 15.396 1.00 79.81 201 GLY A C 1
ATOM 1573 O O . GLY A 1 201 ? -12.885 4.535 14.527 1.00 79.81 201 GLY A O 1
ATOM 1574 N N . TYR A 1 202 ? -14.813 5.524 15.126 1.00 82.75 202 TYR A N 1
ATOM 1575 C CA . TYR A 1 202 ? -15.173 6.023 13.800 1.00 82.75 202 TYR A CA 1
ATOM 1576 C C . TYR A 1 202 ? -14.088 6.937 13.218 1.00 82.75 202 TYR A C 1
ATOM 1578 O O . TYR A 1 202 ? -13.647 6.732 12.088 1.00 82.75 202 TYR A O 1
ATOM 1586 N N . ARG A 1 203 ? -13.601 7.921 13.990 1.00 76.62 203 ARG A N 1
ATOM 1587 C CA . ARG A 1 203 ? -12.539 8.841 13.540 1.00 76.62 203 ARG A CA 1
ATOM 1588 C C . ARG A 1 203 ? -11.241 8.102 13.203 1.00 76.62 203 ARG A C 1
ATOM 1590 O O . ARG A 1 203 ? -10.582 8.449 12.224 1.00 76.62 203 ARG A O 1
ATOM 1597 N N . ILE A 1 204 ? -10.888 7.077 13.982 1.00 73.38 204 ILE A N 1
ATOM 1598 C CA . ILE A 1 204 ? -9.733 6.213 13.703 1.00 73.38 204 ILE A CA 1
ATOM 1599 C C . ILE A 1 204 ? -9.960 5.442 12.397 1.00 73.38 204 ILE A C 1
ATOM 1601 O O . ILE A 1 204 ? -9.104 5.474 11.513 1.00 73.38 204 ILE A O 1
ATOM 1605 N N . ALA A 1 205 ? -11.121 4.808 12.229 1.00 78.25 205 ALA A N 1
ATOM 1606 C CA . ALA A 1 205 ? -11.426 4.003 11.051 1.00 78.25 205 ALA A CA 1
ATOM 1607 C C . ALA A 1 205 ? -11.520 4.833 9.761 1.00 78.25 205 ALA A C 1
ATOM 1609 O O . ALA A 1 205 ? -10.909 4.473 8.757 1.00 78.25 205 ALA A O 1
ATOM 1610 N N . VAL A 1 206 ? -12.199 5.985 9.779 1.00 79.88 206 VAL A N 1
ATOM 1611 C CA . VAL A 1 206 ? -12.390 6.826 8.583 1.00 79.88 206 VAL A CA 1
ATOM 1612 C C . VAL A 1 206 ? -11.078 7.426 8.067 1.00 79.88 206 VAL A C 1
ATOM 1614 O O . VAL A 1 206 ? -10.939 7.702 6.876 1.00 79.88 206 VAL A O 1
ATOM 1617 N N . SER A 1 207 ? -10.079 7.586 8.943 1.00 70.00 207 SER A N 1
ATOM 1618 C CA . SER A 1 207 ? -8.741 8.053 8.559 1.00 70.00 207 SER A CA 1
ATOM 1619 C C . SER A 1 207 ? -7.977 7.046 7.681 1.00 70.00 207 SER A C 1
ATOM 1621 O O . SER A 1 207 ? -6.982 7.397 7.044 1.00 70.00 207 SER A O 1
ATOM 1623 N N . SER A 1 208 ? -8.467 5.803 7.601 1.00 69.00 208 SER A N 1
ATOM 1624 C CA . SER A 1 208 ? -7.911 4.721 6.801 1.00 69.00 208 SER A CA 1
ATOM 1625 C C . SER A 1 208 ? -8.849 4.335 5.658 1.00 69.00 208 SER A C 1
ATOM 1627 O O . SER A 1 208 ? -9.965 3.872 5.875 1.00 69.00 208 SER A O 1
ATOM 1629 N N . LYS A 1 209 ? -8.353 4.391 4.415 1.00 68.44 209 LYS A N 1
ATOM 1630 C CA . LYS A 1 209 ? -9.094 3.921 3.224 1.00 68.44 209 LYS A CA 1
ATOM 1631 C C . LYS A 1 209 ? -9.522 2.450 3.287 1.00 68.44 209 LYS A C 1
ATOM 1633 O O . LYS A 1 209 ? -10.350 2.029 2.494 1.00 68.44 209 LYS A O 1
ATOM 1638 N N . GLN A 1 210 ? -8.897 1.652 4.149 1.00 67.75 210 GLN A N 1
ATOM 1639 C CA . GLN A 1 210 ? -9.186 0.220 4.268 1.00 67.75 210 GLN A CA 1
ATOM 1640 C C . GLN A 1 210 ? -10.234 -0.077 5.332 1.00 67.75 210 GLN A C 1
ATOM 1642 O O . GLN A 1 210 ? -10.860 -1.125 5.275 1.00 67.75 210 GLN A O 1
ATOM 1647 N N . LEU A 1 211 ? -10.400 0.828 6.298 1.00 72.94 211 LEU A N 1
ATOM 1648 C CA . LEU A 1 211 ? -11.406 0.713 7.352 1.00 72.94 211 LEU A CA 1
ATOM 1649 C C . LEU A 1 211 ? -12.612 1.611 7.076 1.00 72.94 211 LEU A C 1
ATOM 1651 O O . LEU A 1 211 ? -13.618 1.505 7.766 1.00 72.94 211 LEU A O 1
ATOM 1655 N N . SER A 1 212 ? -12.535 2.473 6.058 1.00 76.56 212 SER A N 1
ATOM 1656 C CA . SER A 1 212 ? -13.607 3.401 5.715 1.00 76.56 212 SER A CA 1
ATOM 1657 C C . SER A 1 212 ? -14.922 2.695 5.399 1.00 76.56 212 SER A C 1
ATOM 1659 O O . SER A 1 212 ? -15.964 3.239 5.739 1.00 76.56 212 SER A O 1
ATOM 1661 N N . SER A 1 213 ? -14.891 1.497 4.798 1.00 81.56 213 SER A N 1
ATOM 1662 C CA . SER A 1 213 ? -16.120 0.755 4.477 1.00 81.56 213 SER A CA 1
ATOM 1663 C C . SER A 1 213 ? -16.858 0.238 5.712 1.00 81.56 213 SER A C 1
ATOM 1665 O O . SER A 1 213 ? -18.065 0.044 5.655 1.00 81.56 213 SER A O 1
ATOM 1667 N N . ILE A 1 214 ? -16.165 0.095 6.846 1.00 83.25 214 ILE A N 1
ATOM 1668 C CA . ILE A 1 214 ? -16.760 -0.349 8.113 1.00 83.25 214 ILE A CA 1
ATOM 1669 C C . ILE A 1 214 ? -16.852 0.758 9.165 1.00 83.25 214 ILE A C 1
ATOM 1671 O O . ILE A 1 214 ? -17.362 0.521 10.258 1.00 83.25 214 ILE A O 1
ATOM 1675 N N . ALA A 1 215 ? -16.345 1.958 8.867 1.00 85.31 215 ALA A N 1
ATOM 1676 C CA . ALA A 1 215 ? -16.239 3.041 9.836 1.00 85.31 215 ALA A CA 1
ATOM 1677 C C . ALA A 1 215 ? -17.613 3.422 10.397 1.00 85.31 215 ALA A C 1
ATOM 1679 O O . ALA A 1 215 ? -17.765 3.512 11.612 1.00 85.31 215 ALA A O 1
ATOM 1680 N N . GLU A 1 216 ? -18.622 3.581 9.536 1.00 87.19 216 GLU A N 1
ATOM 1681 C CA . GLU A 1 216 ? -19.984 3.934 9.957 1.00 87.19 216 GLU A CA 1
ATOM 1682 C C . GLU A 1 216 ? -20.595 2.892 10.899 1.00 87.19 216 GLU A C 1
ATOM 1684 O O . GLU A 1 216 ? -21.283 3.254 11.851 1.00 87.19 216 GLU A O 1
ATOM 1689 N N . TYR A 1 217 ? -20.279 1.608 10.712 1.00 87.44 217 TYR A N 1
ATOM 1690 C CA . TYR A 1 217 ? -20.790 0.548 11.578 1.00 87.44 217 TYR A CA 1
ATOM 1691 C C . TYR A 1 217 ? -20.226 0.620 13.002 1.00 87.44 217 TYR A C 1
ATOM 1693 O O . TYR A 1 217 ? -20.898 0.190 13.935 1.00 87.44 217 TYR A O 1
ATOM 1701 N N . ILE A 1 218 ? -19.055 1.232 13.211 1.00 86.12 218 ILE A N 1
ATOM 1702 C CA . ILE A 1 218 ? -18.496 1.457 14.556 1.00 86.12 218 ILE A CA 1
ATOM 1703 C C . ILE A 1 218 ? -19.385 2.400 15.380 1.00 86.12 218 ILE A C 1
ATOM 1705 O O . ILE A 1 218 ? -19.405 2.303 16.600 1.00 86.12 218 ILE A O 1
ATOM 1709 N N . LEU A 1 219 ? -20.168 3.278 14.744 1.00 86.06 219 LEU A N 1
ATOM 1710 C CA . LEU A 1 219 ? -21.095 4.171 15.451 1.00 86.06 219 LEU A CA 1
ATOM 1711 C C . LEU A 1 219 ? -22.339 3.455 15.999 1.00 86.06 219 LEU A C 1
ATOM 1713 O O . LEU A 1 219 ? -23.089 4.056 16.764 1.00 86.06 219 LEU A O 1
ATOM 1717 N N 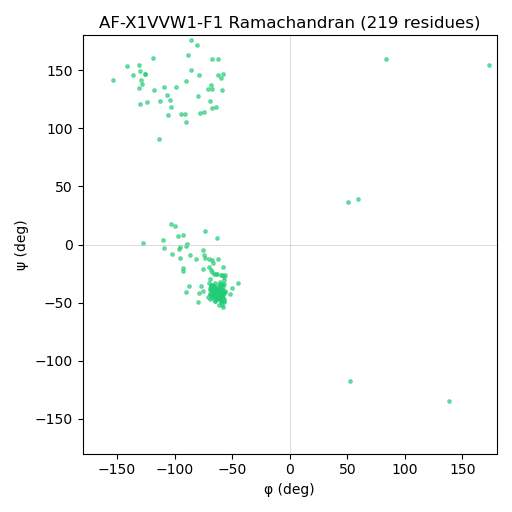. THR A 1 220 ? -22.576 2.203 15.599 1.00 81.44 220 THR A N 1
ATOM 1718 C CA . THR A 1 220 ? -23.749 1.412 16.019 1.00 81.44 220 THR A CA 1
ATOM 1719 C C . THR A 1 220 ? -23.526 0.601 17.298 1.00 81.44 220 THR A C 1
ATOM 1721 O O . THR A 1 220 ? -24.428 -0.118 17.729 1.00 81.44 220 THR A O 1
ATOM 1724 N N . VAL A 1 221 ? -22.328 0.712 17.878 1.00 66.06 221 VAL A N 1
ATOM 1725 C CA . VAL A 1 221 ? -21.819 -0.091 18.996 1.00 66.06 221 VAL A CA 1
ATOM 1726 C C . VAL A 1 221 ? -22.023 0.621 20.332 1.00 66.06 221 VAL A C 1
ATOM 1728 O O . VAL A 1 221 ? -21.802 1.853 20.392 1.00 66.06 221 VAL A O 1
#